Protein AF-A0A7U9RVD6-F1 (afdb_monomer)

pLDDT: mean 90.56, std 9.37, range [48.53, 98.5]

Sequence (192 aa):
MDKVLSGKALTRKERRQLSARLQDEALNGTISDKGRNVARQMGIDIERIANNSSGLRIPQGMTEEEFRDFSANIIRFVQDNNLPEGELLIHGSRAKGTASETSDIDIMLRVDQNTFDIWAEQRLSTIWEGTKLYKSIVKARKKQKLSKFDISKDFSTNLFNNFIPLSPIKDIDFSIIVKGSPFDQGPYIDIK

Foldseek 3Di:
DVCLVVVHDDDPVRLVVLLVVLLVCLLVVNQDPVSVVSCVSSVHPSVVLNVPSVWDQAFAPDDPVLLLQLLVQVVVLCVVVVHDDAFKKWFDCRRSVNDDPQDETEIEGEDALVSLVVQLVVLLVVDDPPDPLNVVSVVCNVQQKDWQVRRHPCSVVCCQPRRLVSHPGNHYIYMYGYVPGPPPDDDIHTRD

Nearest PDB structures (foldseek):
  7bxo-assembly1_A  TM=5.460E-01  e=8.136E-02  Shewanella oneidensis MR-1
  5luh-assembly1_A  TM=5.312E-01  e=9.174E-02  Salmonella enterica subsp. enterica serovar Typhimurium
  5g4a-assembly2_B  TM=5.350E-01  e=2.396E-01  Salmonella enterica
  6un8-assembly1_A  TM=5.157E-01  e=2.702E-01  Staphylococcus aureus
  5lpa-assembly1_A  TM=5.340E-01  e=3.873E-01  Salmonella enterica subsp. enterica serovar Typhimurium

Solvent-accessible surface area (backbone atoms only — not comparable to full-atom values): 10699 Å² total; per-residue (Å²): 105,67,50,59,79,68,70,45,85,69,53,75,67,57,46,52,55,52,50,54,49,49,48,50,28,23,53,70,73,65,54,46,73,70,50,52,54,46,30,56,76,70,72,44,68,46,66,62,42,36,59,40,46,62,53,35,85,56,50,56,95,55,52,71,66,57,45,53,53,39,29,54,51,51,54,50,49,42,56,79,66,68,55,80,85,56,52,45,30,32,24,59,44,20,21,48,65,70,51,59,95,86,50,58,46,40,37,35,37,38,24,52,64,66,64,48,48,53,51,51,48,57,43,46,75,77,42,65,82,85,38,73,64,40,56,47,46,56,50,24,54,77,62,40,40,35,44,42,77,56,66,39,95,56,46,49,56,48,42,56,73,71,44,35,77,73,32,96,61,69,50,72,46,45,32,44,33,26,69,83,30,94,80,59,58,78,48,55,23,79,54,117

Structure (mmCIF, N/CA/C/O backbone):
data_AF-A0A7U9RVD6-F1
#
_entry.id   AF-A0A7U9RVD6-F1
#
loop_
_atom_site.group_PDB
_atom_site.id
_atom_site.type_symbol
_atom_site.label_atom_id
_atom_site.label_alt_id
_atom_site.label_comp_id
_atom_site.label_asym_id
_atom_site.label_entity_id
_atom_site.label_seq_id
_atom_site.pdbx_PDB_ins_code
_atom_site.Cartn_x
_atom_site.Cartn_y
_atom_site.Cartn_z
_atom_site.occupancy
_atom_site.B_iso_or_equiv
_atom_site.auth_seq_id
_atom_site.auth_comp_id
_atom_site.auth_asym_id
_atom_site.auth_atom_id
_atom_site.pdbx_PDB_model_num
ATOM 1 N N . MET A 1 1 ? -9.051 7.938 -32.241 1.00 80.75 1 MET A N 1
ATOM 2 C CA . MET A 1 1 ? -8.471 6.928 -33.152 1.00 80.75 1 MET A CA 1
ATOM 3 C C . MET A 1 1 ? -8.692 7.311 -34.609 1.00 80.75 1 MET A C 1
ATOM 5 O O . MET A 1 1 ? -7.707 7.442 -35.316 1.00 80.75 1 MET A O 1
ATOM 9 N N . ASP A 1 2 ? -9.926 7.598 -35.039 1.00 81.38 2 ASP A N 1
ATOM 10 C CA . ASP A 1 2 ? -10.228 7.881 -36.460 1.00 81.38 2 ASP A CA 1
ATOM 11 C C . ASP A 1 2 ? -9.476 9.079 -37.040 1.00 81.38 2 ASP A C 1
ATOM 13 O O . ASP A 1 2 ? -8.982 8.993 -38.155 1.00 81.38 2 ASP A O 1
ATOM 17 N N . LYS A 1 3 ? -9.292 10.155 -36.260 1.00 78.94 3 LYS A N 1
ATOM 18 C CA . LYS A 1 3 ? -8.462 11.298 -36.677 1.00 78.94 3 LYS A CA 1
ATOM 19 C C . LYS A 1 3 ? -7.025 10.889 -37.029 1.00 78.94 3 LYS A C 1
ATOM 21 O O . LYS A 1 3 ? -6.485 11.395 -38.000 1.00 78.94 3 LYS A O 1
ATOM 26 N N . VAL A 1 4 ? -6.425 9.981 -36.256 1.00 77.69 4 VAL A N 1
ATOM 27 C CA . VAL A 1 4 ? -5.043 9.525 -36.488 1.00 77.69 4 VAL A CA 1
ATOM 28 C C . VAL A 1 4 ? -4.982 8.671 -37.750 1.00 77.69 4 VAL A C 1
ATOM 30 O O . VAL A 1 4 ? -4.162 8.932 -38.622 1.00 77.69 4 VAL A O 1
ATOM 33 N N . LEU A 1 5 ? -5.923 7.732 -37.894 1.00 75.88 5 LEU A N 1
ATOM 34 C CA . LEU A 1 5 ? -6.023 6.862 -39.070 1.00 75.88 5 LEU A CA 1
ATOM 35 C C . LEU A 1 5 ? -6.320 7.643 -40.356 1.00 75.88 5 LEU A C 1
ATOM 37 O O . LEU A 1 5 ? -5.874 7.248 -41.426 1.00 75.88 5 LEU A O 1
ATOM 41 N N . SER A 1 6 ? -7.036 8.765 -40.253 1.00 80.44 6 SER A N 1
ATOM 42 C CA . SER A 1 6 ? -7.315 9.670 -41.370 1.00 80.44 6 SER A CA 1
ATOM 43 C C . SER A 1 6 ? -6.230 10.738 -41.584 1.00 80.44 6 SER A C 1
ATOM 45 O O . SER A 1 6 ? -6.488 11.709 -42.291 1.00 80.44 6 SER A O 1
ATOM 47 N N . GLY A 1 7 ? -5.078 10.654 -40.905 1.00 77.94 7 GLY A N 1
ATOM 48 C CA . GLY A 1 7 ? -3.967 11.608 -41.038 1.00 77.94 7 GLY A CA 1
ATOM 49 C C . GLY A 1 7 ? -4.233 13.022 -40.501 1.00 77.94 7 GLY A C 1
ATOM 50 O O . GLY A 1 7 ? -3.453 13.937 -40.757 1.00 77.94 7 GLY A O 1
ATOM 51 N N . LYS A 1 8 ? -5.321 13.241 -39.752 1.00 85.50 8 LYS A N 1
ATOM 52 C CA . LYS A 1 8 ? -5.628 14.544 -39.148 1.00 85.50 8 LYS A CA 1
ATOM 53 C C . LYS A 1 8 ? -4.745 14.779 -37.927 1.00 85.50 8 LYS A C 1
ATOM 55 O O . LYS A 1 8 ? -4.661 13.935 -37.033 1.00 85.50 8 LYS A O 1
ATOM 60 N N . ALA A 1 9 ? -4.154 15.970 -37.853 1.00 83.50 9 ALA A N 1
ATOM 61 C CA . ALA A 1 9 ? -3.371 16.386 -36.699 1.00 83.50 9 ALA A CA 1
ATOM 62 C C . ALA A 1 9 ? -4.229 16.381 -35.422 1.00 83.50 9 ALA A C 1
ATOM 64 O O . ALA A 1 9 ? -5.335 16.926 -35.386 1.00 83.50 9 ALA A O 1
ATOM 65 N N . LEU A 1 10 ? -3.704 15.758 -34.369 1.00 87.31 10 LEU A N 1
ATOM 66 C CA . LEU A 1 10 ? -4.272 15.845 -33.029 1.00 87.31 10 LEU A CA 1
ATOM 67 C C . LEU A 1 10 ? -3.728 17.079 -32.318 1.00 87.31 10 LEU A C 1
ATOM 69 O O . LEU A 1 10 ? -2.539 17.389 -32.409 1.00 87.31 10 LEU A O 1
ATOM 73 N N . THR A 1 11 ? -4.570 17.724 -31.517 1.00 90.88 11 THR A N 1
ATOM 74 C CA . THR A 1 11 ? -4.078 18.680 -30.524 1.00 90.88 11 THR A CA 1
ATOM 75 C C . THR A 1 11 ? -3.220 17.963 -29.476 1.00 90.88 11 THR A C 1
ATOM 77 O O . THR A 1 11 ? -3.350 16.757 -29.242 1.00 90.88 11 THR A O 1
ATOM 80 N N . ARG A 1 12 ? -2.367 18.710 -28.765 1.00 84.62 12 ARG A N 1
ATOM 81 C CA . ARG A 1 12 ? -1.525 18.160 -27.686 1.00 84.62 12 ARG A CA 1
ATOM 82 C C . ARG A 1 12 ? -2.347 17.437 -26.608 1.00 84.62 12 ARG A C 1
ATOM 84 O O . ARG A 1 12 ? -1.936 16.381 -26.130 1.00 84.62 12 ARG A O 1
ATOM 91 N N . LYS A 1 13 ? -3.518 17.982 -26.249 1.00 86.75 13 LYS A N 1
ATOM 92 C CA . LYS A 1 13 ? -4.424 17.397 -25.246 1.00 86.75 13 LYS A CA 1
ATOM 93 C C . LYS A 1 13 ? -5.030 16.079 -25.731 1.00 86.75 13 LYS A C 1
ATOM 95 O O . LYS A 1 13 ? -4.972 15.092 -25.001 1.00 86.75 13 LYS A O 1
ATOM 100 N N . GLU A 1 14 ? -5.540 16.045 -26.962 1.00 86.12 14 GLU A N 1
ATOM 101 C CA . GLU A 1 14 ? -6.093 14.826 -27.568 1.00 86.12 14 GLU A CA 1
ATOM 102 C C . GLU A 1 14 ? -5.023 13.742 -27.721 1.00 86.12 14 GLU A C 1
ATOM 104 O O . GLU A 1 14 ? -5.280 12.580 -27.416 1.00 86.12 14 GLU A O 1
ATOM 109 N N . ARG A 1 15 ? -3.803 14.121 -28.130 1.00 88.69 15 ARG A N 1
ATOM 110 C CA . ARG A 1 15 ? -2.672 13.193 -28.241 1.00 88.69 15 ARG A CA 1
ATOM 111 C C . ARG A 1 15 ? -2.344 12.555 -26.892 1.00 88.69 15 ARG A C 1
ATOM 113 O O . ARG A 1 15 ? -2.182 11.341 -26.832 1.00 88.69 15 ARG A O 1
ATOM 120 N N . ARG A 1 16 ? -2.301 13.345 -25.810 1.00 83.44 16 ARG A N 1
ATOM 121 C CA . ARG A 1 16 ? -2.035 12.841 -24.451 1.00 83.44 16 ARG A CA 1
ATOM 122 C C . ARG A 1 16 ? -3.123 11.881 -23.971 1.00 83.44 16 ARG A C 1
ATOM 124 O O . ARG A 1 16 ? -2.804 10.808 -23.475 1.00 83.44 16 ARG A O 1
ATOM 131 N N . GLN A 1 17 ? -4.393 12.253 -24.1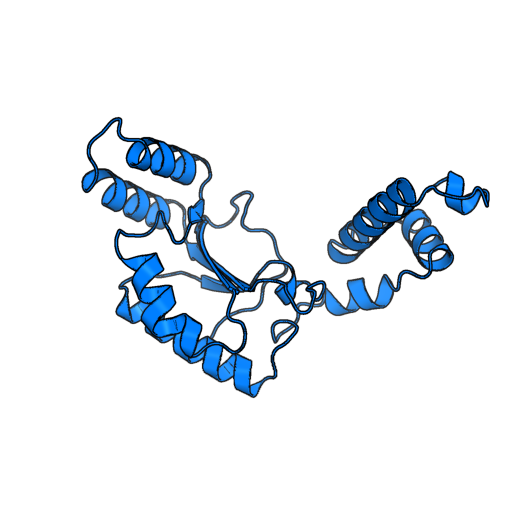35 1.00 87.62 17 GLN A N 1
ATOM 132 C CA . GLN A 1 17 ? -5.527 11.419 -23.719 1.00 87.62 17 GLN A CA 1
ATOM 133 C C . GLN A 1 17 ? -5.584 10.102 -24.497 1.00 87.62 17 GLN A C 1
ATOM 135 O O . GLN A 1 17 ? -5.778 9.044 -23.905 1.00 87.62 17 GLN A O 1
ATOM 140 N N . LEU A 1 18 ? -5.379 10.160 -25.815 1.00 90.12 18 LEU A N 1
ATOM 141 C CA . LEU A 1 18 ? -5.385 8.973 -26.661 1.00 90.12 18 LEU A CA 1
ATOM 142 C C . LEU A 1 18 ? -4.192 8.057 -26.365 1.00 90.12 18 LEU A C 1
ATOM 144 O O . LEU A 1 18 ? -4.372 6.847 -26.312 1.00 90.12 18 LEU A O 1
ATOM 148 N N . SER A 1 19 ? -3.007 8.624 -26.123 1.00 86.88 19 SER A N 1
ATOM 149 C CA . SER A 1 19 ? -1.822 7.858 -25.724 1.00 86.88 19 SER A CA 1
ATOM 150 C C . SER A 1 19 ? -2.046 7.121 -24.406 1.00 86.88 19 SER A C 1
ATOM 152 O O . SER A 1 19 ? -1.811 5.921 -24.349 1.00 86.88 19 SER A O 1
ATOM 154 N N . ALA A 1 20 ? -2.549 7.809 -23.375 1.00 84.38 20 ALA A N 1
ATOM 155 C CA . ALA A 1 20 ? -2.823 7.196 -22.074 1.00 84.38 20 ALA A CA 1
ATOM 156 C C . ALA A 1 20 ? -3.828 6.042 -22.191 1.00 84.38 20 ALA A C 1
ATOM 158 O O . ALA A 1 20 ? -3.606 4.967 -21.646 1.00 84.38 20 ALA A O 1
ATOM 159 N N . ARG A 1 21 ? -4.897 6.240 -22.972 1.00 89.38 21 ARG A N 1
ATOM 160 C CA . ARG A 1 21 ? -5.894 5.199 -23.230 1.00 89.38 21 ARG A CA 1
ATOM 161 C C . ARG A 1 21 ? -5.303 3.982 -23.948 1.00 89.38 21 ARG A C 1
ATOM 163 O O . ARG A 1 21 ? -5.595 2.864 -23.558 1.00 89.38 21 ARG A O 1
ATOM 170 N N . LEU A 1 22 ? -4.491 4.186 -24.987 1.00 89.50 22 LEU A N 1
ATOM 171 C CA . LEU A 1 22 ? -3.870 3.085 -25.736 1.00 89.50 22 LEU A CA 1
ATOM 172 C C . LEU A 1 22 ? -2.873 2.295 -24.884 1.00 89.50 22 LEU A C 1
ATOM 174 O O . LEU A 1 22 ? -2.784 1.081 -25.020 1.00 89.50 22 LEU A O 1
ATOM 178 N N . GLN A 1 23 ? -2.135 2.976 -24.008 1.00 83.44 23 GLN A N 1
ATOM 179 C CA . GLN A 1 23 ? -1.236 2.323 -23.058 1.00 83.44 23 GLN A CA 1
ATOM 180 C C . GLN A 1 23 ? -2.016 1.497 -22.031 1.00 83.44 23 GLN A C 1
ATOM 182 O O . GLN A 1 23 ? -1.638 0.362 -21.776 1.00 83.44 23 GLN A O 1
ATOM 187 N N . ASP A 1 24 ? -3.122 2.021 -21.499 1.00 79.25 24 ASP A N 1
ATOM 188 C CA . ASP A 1 24 ? -3.985 1.298 -20.557 1.00 79.25 24 ASP A CA 1
ATOM 189 C C . ASP A 1 24 ? -4.665 0.080 -21.209 1.00 79.25 24 ASP A C 1
ATOM 191 O O . ASP A 1 24 ? -4.623 -1.023 -20.670 1.00 79.25 24 ASP A O 1
ATOM 195 N N . GLU A 1 25 ? -5.201 0.233 -22.425 1.00 83.19 25 GLU A N 1
ATOM 196 C CA . GLU A 1 25 ? -5.750 -0.885 -23.205 1.00 83.19 25 GLU A CA 1
ATOM 197 C C . GLU A 1 25 ? -4.682 -1.970 -23.461 1.00 83.19 25 GLU A C 1
ATOM 199 O O . GLU A 1 25 ? -4.983 -3.162 -23.372 1.00 83.19 25 GLU A O 1
ATOM 204 N N . ALA A 1 26 ? -3.434 -1.577 -23.754 1.00 81.12 26 ALA A N 1
ATOM 205 C CA . ALA A 1 26 ? -2.325 -2.510 -23.967 1.00 81.12 26 ALA A CA 1
ATOM 206 C C . ALA A 1 26 ? -1.897 -3.221 -22.673 1.00 81.12 26 ALA A C 1
ATOM 208 O O . ALA A 1 26 ? -1.724 -4.436 -22.688 1.00 81.12 26 ALA A O 1
ATOM 209 N N . LEU A 1 27 ? -1.787 -2.488 -21.560 1.00 69.56 27 LEU A N 1
ATOM 210 C CA . LEU A 1 27 ? -1.485 -3.036 -20.231 1.00 69.56 27 LEU A CA 1
ATOM 211 C C . LEU A 1 27 ? -2.520 -4.065 -19.778 1.00 69.56 27 LEU A C 1
ATOM 213 O O . LEU A 1 27 ? -2.170 -5.088 -19.202 1.00 69.56 27 LEU A O 1
ATOM 217 N N . ASN A 1 28 ? -3.795 -3.788 -20.042 1.00 69.94 28 ASN A N 1
ATOM 218 C CA . ASN A 1 28 ? -4.900 -4.645 -19.629 1.00 69.94 28 ASN A CA 1
ATOM 219 C C . ASN A 1 28 ? -5.153 -5.797 -20.621 1.00 69.94 28 ASN A C 1
ATOM 221 O O . ASN A 1 28 ? -6.112 -6.544 -20.452 1.00 69.94 28 ASN A O 1
ATOM 225 N N . GLY A 1 29 ? -4.356 -5.918 -21.692 1.00 75.06 29 GLY A N 1
ATOM 226 C CA . GLY A 1 29 ? -4.542 -6.935 -22.733 1.00 75.06 29 GLY A CA 1
ATOM 227 C C . GLY A 1 29 ? -5.837 -6.780 -23.544 1.00 75.06 29 GLY A C 1
ATOM 228 O O . GLY A 1 29 ? -6.259 -7.714 -24.219 1.00 75.06 29 GLY A O 1
ATOM 229 N N . THR A 1 30 ? -6.478 -5.609 -23.493 1.00 80.69 30 THR A N 1
ATOM 230 C CA . THR A 1 30 ? -7.774 -5.321 -24.141 1.00 80.69 30 THR A CA 1
ATOM 231 C C . THR A 1 30 ? -7.635 -4.525 -25.439 1.00 80.69 30 THR A C 1
ATOM 233 O O . THR A 1 30 ? -8.632 -4.214 -26.095 1.00 80.69 30 THR A O 1
ATOM 236 N N . ILE A 1 31 ? -6.405 -4.182 -25.835 1.00 86.06 31 ILE A N 1
ATOM 237 C CA . ILE A 1 31 ? -6.149 -3.375 -27.027 1.00 86.06 31 ILE A CA 1
ATOM 238 C C . ILE A 1 31 ? -6.580 -4.088 -28.314 1.00 86.06 31 ILE A C 1
ATOM 240 O O . ILE A 1 31 ? -6.092 -5.160 -28.672 1.00 86.06 31 ILE A O 1
ATOM 244 N N . SER A 1 32 ? -7.481 -3.435 -29.048 1.00 87.00 32 SER A N 1
ATOM 245 C CA . SER A 1 32 ? -7.935 -3.877 -30.372 1.00 87.00 32 SER A CA 1
ATOM 246 C C . SER A 1 32 ? -6.864 -3.679 -31.451 1.00 87.00 32 SER A C 1
ATOM 248 O O . SER A 1 32 ? -6.023 -2.786 -31.336 1.00 87.00 32 SER A O 1
ATOM 250 N N . ASP A 1 33 ? -6.951 -4.405 -32.570 1.00 87.25 33 ASP A N 1
ATOM 251 C CA . ASP A 1 33 ? -6.051 -4.230 -33.728 1.00 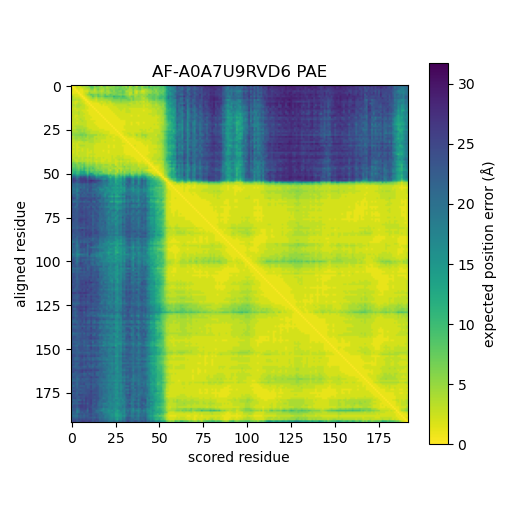87.25 33 ASP A CA 1
ATOM 252 C C . ASP A 1 33 ? -6.040 -2.791 -34.258 1.00 87.25 33 ASP A C 1
ATOM 254 O O . ASP A 1 33 ? -4.999 -2.240 -34.631 1.00 87.25 33 ASP A O 1
ATOM 258 N N . LYS A 1 34 ? -7.207 -2.137 -34.223 1.00 89.56 34 LYS A N 1
ATOM 259 C CA . LYS A 1 34 ? -7.346 -0.715 -34.549 1.00 89.56 34 LYS A CA 1
ATOM 260 C C . LYS A 1 34 ? -6.528 0.152 -33.591 1.00 89.56 34 LYS A C 1
ATOM 262 O O . LYS A 1 34 ? -5.813 1.046 -34.042 1.00 89.56 34 LYS A O 1
ATOM 267 N N . GLY A 1 35 ? -6.605 -0.123 -32.290 1.00 87.81 35 GLY A N 1
ATOM 268 C CA . GLY A 1 35 ? -5.781 0.525 -31.271 1.00 87.81 35 GLY A CA 1
ATOM 269 C C . GLY A 1 35 ? -4.288 0.301 -31.514 1.00 87.81 35 GLY A C 1
ATOM 270 O O . GLY A 1 35 ? -3.517 1.261 -31.477 1.00 87.81 35 GLY A O 1
ATOM 271 N N . ARG A 1 36 ? -3.888 -0.925 -31.880 1.00 87.88 36 ARG A N 1
ATOM 272 C CA . ARG A 1 36 ? -2.488 -1.255 -32.188 1.00 87.88 36 ARG A CA 1
ATOM 273 C C . ARG A 1 36 ? -1.933 -0.450 -33.358 1.00 87.88 36 ARG A C 1
ATOM 275 O O . ARG A 1 36 ? -0.839 0.107 -33.271 1.00 87.88 36 ARG A O 1
ATOM 282 N N . ASN A 1 37 ? -2.705 -0.325 -34.434 1.00 89.38 37 ASN A N 1
ATOM 283 C CA . ASN A 1 37 ? -2.309 0.470 -35.598 1.00 89.38 37 ASN A CA 1
ATOM 284 C C . ASN A 1 37 ? -2.171 1.961 -35.269 1.00 89.38 37 ASN A C 1
ATOM 286 O O . ASN A 1 37 ? -1.213 2.603 -35.701 1.00 89.38 37 ASN A O 1
ATOM 290 N N . VAL A 1 38 ? -3.081 2.504 -34.456 1.00 90.00 38 VAL A N 1
ATOM 291 C CA . VAL A 1 38 ? -2.993 3.897 -33.994 1.00 90.00 38 VAL A CA 1
ATOM 292 C C . VAL A 1 38 ? -1.763 4.106 -33.109 1.00 90.00 38 VAL A C 1
ATOM 294 O O . VAL A 1 38 ? -1.054 5.092 -33.290 1.00 90.00 38 VAL A O 1
ATOM 297 N N . ALA A 1 39 ? -1.472 3.183 -32.189 1.00 88.88 39 ALA A N 1
ATOM 298 C CA . ALA A 1 39 ? -0.290 3.254 -31.335 1.00 88.88 39 ALA A CA 1
ATOM 299 C C . ALA A 1 39 ? 1.010 3.300 -32.153 1.00 88.88 39 ALA A C 1
ATOM 301 O O . ALA A 1 39 ? 1.837 4.182 -31.918 1.00 88.88 39 ALA A O 1
ATOM 302 N N . ARG A 1 40 ? 1.143 2.447 -33.182 1.00 87.69 40 ARG A N 1
ATOM 303 C CA . ARG A 1 40 ? 2.290 2.472 -34.110 1.00 87.69 40 ARG A CA 1
ATOM 304 C C . ARG A 1 40 ? 2.428 3.814 -34.828 1.00 87.69 40 ARG A C 1
ATOM 306 O O . ARG A 1 40 ? 3.511 4.387 -34.828 1.00 87.69 40 ARG A O 1
ATOM 313 N N . GLN A 1 41 ? 1.336 4.356 -35.375 1.00 87.81 41 GLN A N 1
ATOM 314 C CA . GLN A 1 41 ? 1.347 5.675 -36.031 1.00 87.81 41 GLN A CA 1
ATOM 315 C C . GLN A 1 41 ? 1.714 6.816 -35.071 1.00 87.81 41 GLN A C 1
ATOM 317 O O . GLN A 1 41 ? 2.262 7.834 -35.486 1.00 87.81 41 GLN A O 1
ATOM 322 N N . MET A 1 42 ? 1.418 6.656 -33.780 1.00 86.69 42 MET A N 1
ATOM 323 C CA . MET A 1 42 ? 1.756 7.629 -32.743 1.00 86.69 42 MET A CA 1
ATOM 324 C C . MET A 1 42 ? 3.166 7.454 -32.160 1.00 86.69 42 MET A C 1
ATOM 326 O O . MET A 1 42 ? 3.581 8.321 -31.384 1.00 86.69 42 MET A O 1
ATOM 330 N N . GLY A 1 43 ? 3.886 6.386 -32.531 1.00 86.06 43 GLY A N 1
ATOM 331 C CA . GLY A 1 43 ? 5.199 6.032 -31.984 1.00 86.06 43 GLY A CA 1
ATOM 332 C C . GLY A 1 43 ? 5.144 5.461 -30.563 1.00 86.06 43 GLY A C 1
ATOM 333 O O . GLY A 1 43 ? 6.086 5.641 -29.799 1.00 86.06 43 GLY A O 1
ATOM 334 N N . ILE A 1 44 ? 4.029 4.836 -30.177 1.00 83.44 44 ILE A N 1
ATOM 335 C CA . ILE A 1 44 ? 3.846 4.220 -28.858 1.00 83.44 44 ILE A CA 1
ATOM 336 C C . ILE A 1 44 ? 4.205 2.738 -28.963 1.00 83.44 44 ILE A C 1
ATOM 338 O O . ILE A 1 44 ? 3.545 1.986 -29.683 1.00 83.44 44 ILE A O 1
ATOM 342 N N . ASP A 1 45 ? 5.218 2.314 -28.211 1.00 82.75 45 ASP A N 1
ATOM 343 C CA . ASP A 1 45 ? 5.654 0.918 -28.141 1.00 82.75 45 ASP A CA 1
ATOM 344 C C . ASP A 1 45 ? 4.744 0.090 -27.217 1.00 82.75 45 ASP A C 1
ATOM 346 O O . ASP A 1 45 ? 5.060 -0.213 -26.068 1.00 82.75 45 ASP A O 1
ATOM 350 N N . ILE A 1 46 ? 3.553 -0.222 -27.721 1.00 78.31 46 ILE A N 1
ATOM 351 C CA . ILE A 1 46 ? 2.543 -1.018 -27.012 1.00 78.31 46 ILE A CA 1
ATOM 352 C C . ILE A 1 46 ? 2.915 -2.495 -26.866 1.00 78.31 46 ILE A C 1
ATOM 354 O O . ILE A 1 46 ? 2.435 -3.130 -25.936 1.00 78.31 46 ILE A O 1
ATOM 358 N N . GLU A 1 47 ? 3.754 -3.041 -27.750 1.00 69.31 47 GLU A N 1
ATOM 359 C CA . GLU A 1 47 ? 4.183 -4.443 -27.674 1.00 69.31 47 GLU A CA 1
ATOM 360 C C . GLU A 1 47 ? 5.172 -4.619 -26.518 1.00 69.31 47 GLU A C 1
ATOM 362 O O . GLU A 1 47 ? 5.045 -5.564 -25.751 1.00 69.31 47 GLU A O 1
ATOM 367 N N . ARG A 1 48 ? 6.086 -3.665 -26.286 1.00 67.69 48 ARG A N 1
ATOM 368 C CA . ARG A 1 48 ? 6.898 -3.636 -25.058 1.00 67.69 48 ARG A CA 1
ATOM 369 C C . ARG A 1 48 ? 6.049 -3.469 -23.797 1.00 67.69 48 ARG A C 1
ATOM 371 O O . ARG A 1 48 ? 6.347 -4.093 -22.787 1.00 67.69 48 ARG A O 1
ATOM 378 N N . ILE A 1 49 ? 5.003 -2.643 -23.838 1.00 65.81 49 ILE A N 1
ATOM 379 C CA . ILE A 1 49 ? 4.092 -2.435 -22.698 1.00 65.81 49 ILE A CA 1
ATOM 380 C C . ILE A 1 49 ? 3.310 -3.717 -22.385 1.00 65.81 49 ILE A C 1
ATOM 382 O O . ILE A 1 49 ? 3.234 -4.121 -21.229 1.00 65.81 49 ILE A O 1
ATOM 386 N N . ALA A 1 50 ? 2.786 -4.386 -23.412 1.00 60.62 50 ALA A N 1
ATOM 387 C CA . ALA A 1 50 ? 2.108 -5.668 -23.275 1.00 60.62 50 ALA A CA 1
ATOM 388 C C . ALA A 1 50 ? 3.082 -6.786 -22.858 1.00 60.62 50 ALA A C 1
ATOM 390 O O . ALA A 1 50 ? 2.751 -7.596 -22.002 1.00 60.62 50 ALA A O 1
ATOM 391 N N . ASN A 1 51 ? 4.315 -6.812 -23.365 1.00 54.94 51 ASN A N 1
ATOM 392 C CA . ASN A 1 51 ? 5.313 -7.805 -22.954 1.00 54.94 51 ASN A CA 1
ATOM 393 C C . ASN A 1 51 ? 5.824 -7.568 -21.524 1.00 54.94 51 ASN A C 1
ATOM 395 O O . ASN A 1 51 ? 6.057 -8.528 -20.804 1.00 54.94 51 ASN A O 1
ATOM 399 N N . ASN A 1 52 ? 5.903 -6.322 -21.053 1.00 54.03 52 ASN A N 1
ATOM 400 C CA . ASN A 1 52 ? 6.162 -6.018 -19.639 1.00 54.03 52 ASN A CA 1
ATOM 401 C C . ASN A 1 52 ? 4.957 -6.314 -18.724 1.00 54.03 52 ASN A C 1
ATOM 403 O O . ASN A 1 52 ? 5.107 -6.318 -17.504 1.00 54.03 52 ASN A O 1
ATOM 407 N N . SER A 1 53 ? 3.772 -6.568 -19.293 1.00 48.53 53 SER A N 1
ATOM 408 C CA . SER A 1 53 ? 2.593 -7.007 -18.538 1.00 48.53 53 SER A CA 1
ATOM 409 C C . SER A 1 53 ? 2.618 -8.502 -18.190 1.00 48.53 53 SER A C 1
ATOM 411 O O . SER A 1 53 ? 1.828 -8.935 -17.350 1.00 48.53 53 SER A O 1
ATOM 413 N N . SER A 1 54 ? 3.572 -9.289 -18.725 1.00 50.09 54 SER A N 1
ATOM 414 C CA . SER A 1 54 ? 3.991 -10.519 -18.043 1.00 50.09 54 SER A CA 1
ATOM 415 C C . SER A 1 54 ? 4.685 -10.085 -16.752 1.00 50.09 54 SER A C 1
ATOM 417 O O . SER A 1 54 ? 5.848 -9.690 -16.792 1.00 50.09 54 SER A O 1
ATOM 419 N N . GLY A 1 55 ? 3.908 -10.048 -15.663 1.00 59.59 55 GLY A N 1
ATOM 420 C CA . GLY A 1 55 ? 4.191 -9.314 -14.428 1.00 59.59 55 GLY A CA 1
ATOM 421 C C . GLY A 1 55 ? 5.673 -9.212 -14.092 1.00 59.59 55 GLY A C 1
ATOM 422 O O . GLY A 1 55 ? 6.354 -10.229 -13.926 1.00 59.59 55 GLY A O 1
ATOM 423 N N . LEU A 1 56 ? 6.162 -7.973 -14.011 1.00 74.94 56 LEU A N 1
ATOM 424 C CA . LEU A 1 56 ? 7.499 -7.693 -13.512 1.00 74.94 56 LEU A CA 1
ATOM 425 C C . LEU A 1 56 ? 7.715 -8.457 -12.201 1.00 74.94 56 LEU A C 1
ATOM 427 O O . LEU A 1 56 ? 6.855 -8.470 -11.328 1.00 74.94 56 LEU A O 1
ATOM 431 N N . ARG A 1 57 ? 8.876 -9.093 -12.054 1.00 87.44 57 ARG A N 1
ATOM 432 C CA . ARG A 1 57 ? 9.262 -9.717 -10.778 1.00 87.44 57 ARG A CA 1
ATOM 433 C C . ARG A 1 57 ? 9.910 -8.728 -9.816 1.00 87.44 57 ARG A C 1
ATOM 435 O O . ARG A 1 57 ? 10.024 -9.026 -8.638 1.00 87.44 57 ARG A O 1
ATOM 442 N N . ILE A 1 58 ? 10.347 -7.582 -10.337 1.00 91.81 58 ILE A N 1
ATOM 443 C CA . ILE A 1 58 ? 11.033 -6.511 -9.617 1.00 91.81 58 ILE A CA 1
ATOM 444 C C . ILE A 1 58 ? 10.340 -5.194 -9.990 1.00 91.81 58 ILE A C 1
ATOM 446 O O . ILE A 1 58 ? 10.131 -4.953 -11.184 1.00 91.81 58 ILE A O 1
ATOM 450 N N . PRO A 1 59 ? 9.973 -4.336 -9.024 1.00 93.88 59 PRO A N 1
ATOM 451 C CA . PRO A 1 59 ? 9.368 -3.041 -9.312 1.00 93.88 59 PRO A CA 1
ATOM 452 C C . PRO A 1 59 ? 10.260 -2.194 -10.216 1.00 93.88 59 PRO A C 1
ATOM 454 O O . PRO A 1 59 ? 11.473 -2.111 -10.018 1.00 93.88 59 PRO A O 1
ATOM 457 N N . GLN A 1 60 ? 9.661 -1.512 -11.193 1.00 92.94 60 GLN A N 1
ATOM 458 C CA . GLN A 1 60 ? 10.408 -0.590 -12.042 1.00 92.94 60 GLN A CA 1
ATOM 459 C C . GLN A 1 60 ? 11.156 0.443 -11.187 1.00 92.94 60 GLN A C 1
ATOM 461 O O . GLN A 1 60 ? 10.562 1.085 -10.317 1.00 92.94 60 GLN A O 1
ATOM 466 N N . GLY A 1 61 ? 12.440 0.643 -11.489 1.00 90.12 61 GLY A N 1
ATOM 467 C CA . GLY A 1 61 ? 13.311 1.570 -10.764 1.00 90.12 61 GLY A CA 1
ATOM 468 C C . GLY A 1 61 ? 14.008 0.960 -9.546 1.00 90.12 61 GLY A C 1
ATOM 469 O O . GLY A 1 61 ? 14.545 1.720 -8.751 1.00 90.12 61 GLY A O 1
ATOM 470 N N . MET A 1 62 ? 13.996 -0.369 -9.410 1.00 93.62 62 MET A N 1
ATOM 471 C CA . MET A 1 62 ? 14.832 -1.111 -8.468 1.00 93.62 62 MET A CA 1
ATOM 472 C C . MET A 1 62 ? 15.676 -2.159 -9.197 1.00 93.62 62 MET A C 1
ATOM 474 O O . MET A 1 62 ? 15.268 -2.716 -10.221 1.00 93.62 62 MET A O 1
ATOM 478 N N . THR A 1 63 ? 16.841 -2.450 -8.636 1.00 92.94 63 THR A N 1
ATOM 479 C CA . THR A 1 63 ? 17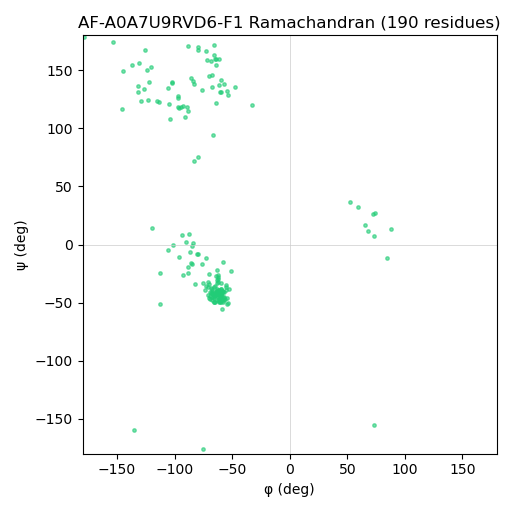.619 -3.661 -8.903 1.00 92.94 63 THR A CA 1
ATOM 480 C C . THR A 1 63 ? 17.062 -4.851 -8.113 1.00 92.94 63 THR A C 1
ATOM 482 O O . THR A 1 63 ? 16.248 -4.696 -7.203 1.00 92.94 63 THR A O 1
ATOM 485 N N . GLU A 1 64 ? 17.502 -6.064 -8.449 1.00 90.81 64 GLU A N 1
ATOM 486 C CA . GLU A 1 64 ? 17.105 -7.281 -7.726 1.00 90.81 64 GLU A CA 1
ATOM 487 C C . GLU A 1 64 ? 17.568 -7.269 -6.262 1.00 90.81 64 GLU A C 1
ATOM 489 O O . GLU A 1 64 ? 16.824 -7.671 -5.372 1.00 90.81 64 GLU A O 1
ATOM 494 N N . GLU A 1 65 ? 18.774 -6.757 -6.006 1.00 93.19 65 GLU A N 1
ATOM 495 C CA . GLU A 1 65 ? 19.323 -6.598 -4.658 1.00 93.19 65 GLU A CA 1
ATOM 496 C C . GLU A 1 65 ? 18.528 -5.583 -3.835 1.00 93.19 65 GLU A C 1
ATOM 498 O O . GLU A 1 65 ? 18.077 -5.907 -2.738 1.00 93.19 65 GLU A O 1
ATOM 503 N N . GLU A 1 66 ? 18.263 -4.400 -4.394 1.00 96.12 66 GLU A N 1
ATOM 504 C CA . GLU A 1 66 ? 17.428 -3.396 -3.732 1.00 96.12 66 GLU A CA 1
ATOM 505 C C . GLU A 1 66 ? 16.023 -3.927 -3.439 1.00 96.12 66 GLU A C 1
ATOM 507 O O . GLU A 1 66 ? 15.478 -3.658 -2.371 1.00 96.12 66 GLU A O 1
ATOM 512 N N . PHE A 1 67 ? 15.431 -4.692 -4.361 1.00 96.25 67 PHE A N 1
ATOM 513 C CA . PHE A 1 67 ? 14.102 -5.254 -4.155 1.00 96.25 67 PHE A CA 1
ATOM 514 C C . PHE A 1 67 ? 14.085 -6.367 -3.103 1.00 96.25 67 PHE A C 1
ATOM 516 O O . PHE A 1 67 ? 13.141 -6.445 -2.314 1.00 96.25 67 PHE A O 1
ATOM 523 N N . ARG A 1 68 ? 15.129 -7.198 -3.038 1.00 95.88 68 ARG A N 1
ATOM 524 C CA . ARG A 1 68 ? 15.295 -8.212 -1.989 1.00 95.88 68 ARG A CA 1
ATOM 525 C C . ARG A 1 68 ? 15.383 -7.562 -0.607 1.00 95.88 68 ARG A C 1
ATOM 527 O O . ARG A 1 68 ? 14.662 -7.964 0.304 1.00 95.88 68 ARG A O 1
ATOM 534 N N . ASP A 1 69 ? 16.204 -6.526 -0.467 1.00 97.12 69 ASP A N 1
ATOM 535 C CA . ASP A 1 69 ? 16.377 -5.820 0.805 1.00 97.12 69 ASP A CA 1
ATOM 536 C C . ASP A 1 69 ? 15.113 -5.029 1.179 1.00 97.12 69 ASP A C 1
ATOM 538 O O . ASP A 1 69 ? 14.662 -5.066 2.325 1.00 97.12 69 ASP A O 1
ATOM 542 N N . PHE A 1 70 ? 14.477 -4.370 0.204 1.00 97.50 70 PHE A N 1
ATOM 543 C CA . PHE A 1 70 ? 13.179 -3.715 0.375 1.00 97.50 70 PHE A CA 1
ATOM 544 C C . PHE A 1 70 ? 12.114 -4.695 0.878 1.00 97.50 70 PHE A C 1
ATOM 546 O O . PHE A 1 70 ? 11.406 -4.381 1.836 1.00 97.50 70 PHE A O 1
ATOM 553 N N . SER A 1 71 ? 12.033 -5.883 0.270 1.00 97.38 71 SER A N 1
ATOM 554 C CA . SER A 1 71 ? 11.082 -6.943 0.623 1.00 97.38 71 SER A CA 1
ATOM 555 C C . SER A 1 71 ? 11.280 -7.421 2.060 1.00 97.38 71 SER A C 1
ATOM 557 O O . SER A 1 71 ? 10.335 -7.412 2.849 1.00 97.38 71 SER A O 1
ATOM 559 N N . ALA A 1 72 ? 12.520 -7.729 2.447 1.00 97.69 72 ALA A N 1
ATOM 560 C CA . ALA A 1 72 ? 12.842 -8.122 3.817 1.00 97.69 72 ALA A CA 1
ATOM 561 C C . ALA A 1 72 ? 12.474 -7.025 4.835 1.00 97.69 72 ALA A C 1
ATOM 563 O O . ALA A 1 72 ? 11.886 -7.305 5.884 1.00 97.69 72 ALA A O 1
ATOM 564 N N . ASN A 1 73 ? 12.766 -5.762 4.510 1.00 98.00 73 ASN A N 1
ATOM 565 C CA . ASN A 1 73 ? 12.484 -4.628 5.386 1.00 98.00 73 ASN A CA 1
ATOM 566 C C . ASN A 1 73 ? 10.983 -4.375 5.563 1.00 98.00 73 ASN A C 1
ATOM 568 O O . ASN A 1 73 ? 10.550 -4.107 6.685 1.00 98.00 73 ASN A O 1
ATOM 572 N N . ILE A 1 74 ? 10.172 -4.470 4.502 1.00 97.75 74 ILE A N 1
ATOM 573 C CA . ILE A 1 74 ? 8.725 -4.252 4.632 1.00 97.75 74 ILE A CA 1
ATOM 574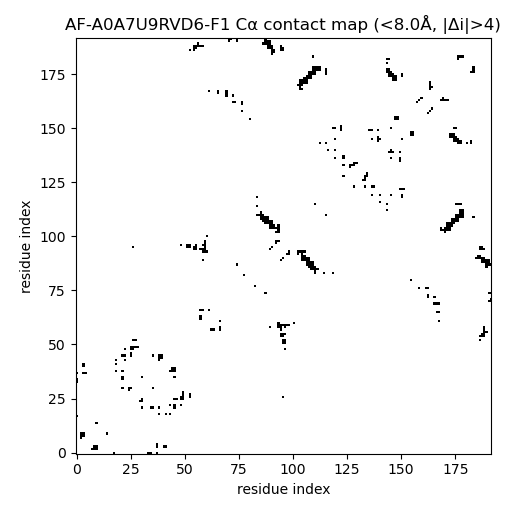 C C . ILE A 1 74 ? 8.045 -5.424 5.345 1.00 97.75 74 ILE A C 1
ATOM 576 O O . ILE A 1 74 ? 7.153 -5.184 6.153 1.00 97.75 74 ILE A O 1
ATOM 580 N N . ILE A 1 75 ? 8.491 -6.668 5.133 1.00 97.69 75 ILE A N 1
ATOM 581 C CA . ILE A 1 75 ? 7.986 -7.833 5.878 1.00 97.69 75 ILE A CA 1
ATOM 582 C C . ILE A 1 75 ? 8.210 -7.626 7.376 1.00 97.69 75 ILE A C 1
ATOM 584 O O . ILE A 1 75 ? 7.267 -7.723 8.165 1.00 97.69 75 ILE A O 1
ATOM 588 N N . ARG A 1 76 ? 9.435 -7.255 7.764 1.00 97.38 76 ARG A N 1
ATOM 589 C CA . ARG A 1 76 ? 9.757 -6.943 9.157 1.00 97.38 76 ARG A CA 1
ATOM 590 C C . ARG A 1 76 ? 8.934 -5.767 9.683 1.00 97.38 76 ARG A C 1
ATOM 592 O O . ARG A 1 76 ? 8.400 -5.842 10.780 1.00 97.38 76 ARG A O 1
ATOM 599 N N . PHE A 1 77 ? 8.773 -4.706 8.896 1.00 97.38 77 PHE A N 1
ATOM 600 C CA . PHE A 1 77 ? 7.965 -3.549 9.283 1.00 97.38 77 PHE A CA 1
ATOM 601 C C . PHE A 1 77 ? 6.495 -3.915 9.549 1.00 97.38 77 PHE A C 1
ATOM 603 O O . PHE A 1 77 ? 5.914 -3.454 10.532 1.00 97.38 77 PHE A O 1
ATOM 610 N N . VAL A 1 78 ? 5.889 -4.746 8.696 1.00 97.00 78 VAL A N 1
ATOM 611 C CA . VAL A 1 78 ? 4.513 -5.248 8.852 1.00 97.00 78 VAL A CA 1
ATOM 612 C C . VAL A 1 78 ? 4.384 -6.057 10.149 1.00 97.00 78 VAL A C 1
ATOM 614 O O . VAL A 1 78 ? 3.427 -5.847 10.897 1.00 97.00 78 VAL A O 1
ATOM 617 N N . GLN A 1 79 ? 5.374 -6.903 10.456 1.00 95.94 79 GLN A N 1
ATOM 618 C CA . GLN A 1 79 ? 5.443 -7.679 11.701 1.00 95.94 79 GLN A CA 1
ATOM 619 C C . GLN A 1 79 ? 5.606 -6.782 12.939 1.00 95.94 79 GLN A C 1
ATOM 621 O O . GLN A 1 79 ? 4.816 -6.886 13.874 1.00 95.94 79 GLN A O 1
ATOM 626 N N . ASP A 1 80 ? 6.559 -5.847 12.923 1.00 96.19 80 ASP A N 1
ATOM 627 C CA . ASP A 1 80 ? 6.841 -4.931 14.039 1.00 96.19 80 ASP A CA 1
ATOM 628 C C . ASP A 1 80 ? 5.642 -4.011 14.357 1.00 96.19 80 ASP A C 1
ATOM 630 O O . ASP A 1 80 ? 5.462 -3.575 15.495 1.00 96.19 80 ASP A O 1
ATOM 634 N N . ASN A 1 81 ? 4.785 -3.731 13.365 1.00 95.56 81 ASN A N 1
ATOM 635 C CA . ASN A 1 81 ? 3.548 -2.959 13.534 1.00 95.56 81 ASN A CA 1
ATOM 636 C C . ASN A 1 81 ? 2.303 -3.831 13.790 1.00 95.56 81 ASN A C 1
ATOM 638 O O . ASN A 1 81 ? 1.197 -3.291 13.834 1.00 95.56 81 ASN A O 1
ATOM 642 N N . ASN A 1 82 ? 2.469 -5.144 13.992 1.00 95.12 82 ASN A N 1
ATOM 643 C CA . ASN A 1 82 ? 1.405 -6.110 14.290 1.00 95.12 82 ASN A CA 1
ATOM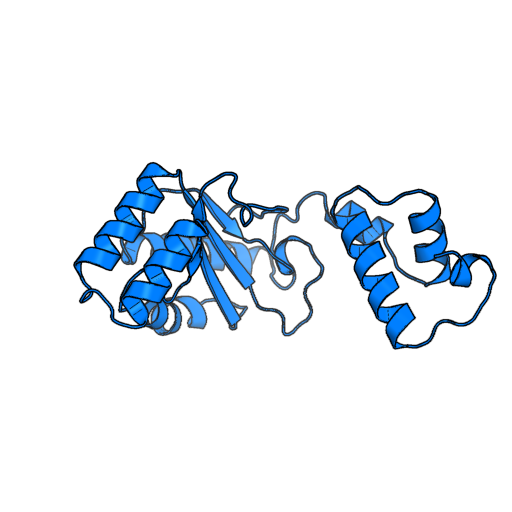 644 C C . ASN A 1 82 ? 0.232 -6.065 13.298 1.00 95.12 82 ASN A C 1
ATOM 646 O O . ASN A 1 82 ? -0.921 -6.191 13.702 1.00 95.12 82 ASN A O 1
ATOM 650 N N . LEU A 1 83 ? 0.513 -5.833 12.014 1.00 96.19 83 LEU A N 1
ATOM 651 C CA . LEU A 1 83 ? -0.503 -5.817 10.960 1.00 96.19 83 LEU A CA 1
ATOM 652 C C . LEU A 1 83 ? -1.154 -7.201 10.767 1.00 96.19 83 LEU A C 1
ATOM 654 O O . LEU A 1 83 ? -0.570 -8.208 11.173 1.00 96.19 83 LEU A O 1
ATOM 658 N N . PRO A 1 84 ? -2.355 -7.281 10.152 1.00 95.62 84 PRO A N 1
ATOM 659 C CA . PRO A 1 84 ? -3.000 -8.571 9.941 1.00 95.62 84 PRO A CA 1
ATOM 660 C C . PRO A 1 84 ? -2.182 -9.461 9.009 1.00 95.62 84 PRO A C 1
ATOM 662 O O . PRO A 1 84 ? -1.479 -8.976 8.121 1.00 95.62 84 PRO A O 1
ATOM 665 N N . GLU A 1 85 ? -2.358 -10.772 9.146 1.00 94.25 85 GLU A N 1
ATOM 666 C CA . GLU A 1 85 ? -1.893 -11.704 8.125 1.00 94.25 85 GLU A CA 1
ATOM 667 C C . GLU A 1 85 ? -2.608 -11.436 6.796 1.00 94.25 85 GLU A C 1
ATOM 669 O O . GLU A 1 85 ? -3.817 -11.198 6.739 1.00 94.25 85 GLU A O 1
ATOM 674 N N . GLY A 1 86 ? -1.843 -11.466 5.710 1.00 95.56 86 GLY A N 1
ATOM 675 C CA . GLY A 1 86 ? -2.334 -11.160 4.379 1.00 95.56 86 GLY A CA 1
ATOM 676 C C . GLY A 1 86 ? -1.249 -11.314 3.328 1.00 95.56 86 GLY A C 1
ATOM 677 O O . GLY A 1 86 ? -0.098 -11.631 3.623 1.00 95.56 86 GLY A O 1
ATOM 678 N N . GLU A 1 87 ? -1.628 -11.078 2.080 1.00 96.75 87 GLU A N 1
ATOM 679 C CA . GLU A 1 87 ? -0.697 -11.077 0.956 1.00 96.75 87 GLU A CA 1
ATOM 680 C C . GLU A 1 87 ? -0.114 -9.675 0.804 1.00 96.75 87 GLU A C 1
ATOM 682 O O . GLU A 1 87 ? -0.837 -8.721 0.511 1.00 96.75 87 GLU A O 1
ATOM 687 N N . LEU A 1 88 ? 1.190 -9.544 1.028 1.00 97.62 88 LEU A N 1
ATOM 688 C CA . LEU A 1 88 ? 1.903 -8.286 0.864 1.00 97.62 88 LEU A CA 1
ATOM 689 C C . LEU A 1 88 ? 2.400 -8.172 -0.581 1.00 97.62 88 LEU A C 1
ATOM 691 O O . LEU A 1 88 ? 3.163 -9.011 -1.055 1.00 97.62 88 LEU A O 1
ATOM 695 N N . LEU A 1 89 ? 1.933 -7.150 -1.292 1.00 97.00 89 LEU A N 1
ATOM 696 C CA . LEU A 1 89 ? 2.121 -7.002 -2.733 1.00 97.00 89 LEU A CA 1
ATOM 697 C C . LEU A 1 89 ? 2.494 -5.560 -3.081 1.00 97.00 89 LEU A C 1
ATOM 699 O O . LEU A 1 89 ? 2.098 -4.615 -2.398 1.00 97.00 89 LEU A O 1
ATOM 703 N N . ILE A 1 90 ? 3.184 -5.381 -4.201 1.00 96.69 90 ILE A N 1
ATOM 704 C CA . ILE A 1 90 ? 3.376 -4.078 -4.848 1.00 96.69 90 ILE A CA 1
ATOM 705 C C . ILE A 1 90 ? 2.438 -3.994 -6.041 1.00 96.69 90 ILE A C 1
ATOM 707 O O . ILE A 1 90 ? 2.282 -4.962 -6.787 1.00 96.69 90 ILE A O 1
ATOM 711 N N . HIS A 1 91 ? 1.831 -2.829 -6.239 1.00 94.00 91 HIS A N 1
ATOM 712 C CA . HIS A 1 91 ? 0.989 -2.562 -7.400 1.00 94.00 91 HIS A CA 1
ATOM 713 C C . HIS A 1 91 ? 1.290 -1.192 -8.014 1.00 94.00 91 HIS A C 1
ATOM 715 O O . HIS A 1 91 ? 2.384 -0.645 -7.865 1.00 94.00 91 HIS A O 1
ATOM 721 N N . GLY A 1 92 ? 0.336 -0.668 -8.779 1.00 91.62 92 GLY A N 1
ATOM 722 C CA . GLY A 1 92 ? 0.443 0.664 -9.351 1.00 91.62 92 GLY A CA 1
ATOM 723 C C . GLY A 1 92 ? 1.446 0.741 -10.499 1.00 91.62 92 GLY A C 1
ATOM 724 O O . GLY A 1 92 ? 1.704 -0.228 -11.219 1.00 91.62 92 GLY A O 1
ATOM 725 N N . SER A 1 93 ? 1.970 1.943 -10.721 1.00 92.12 93 SER A N 1
ATOM 726 C CA . SER A 1 93 ? 2.753 2.264 -11.920 1.00 92.12 93 SER A CA 1
ATOM 727 C C . SER A 1 93 ? 4.066 1.479 -12.010 1.00 92.12 93 SER A C 1
ATOM 729 O O . SER A 1 93 ? 4.455 1.060 -13.102 1.00 92.12 93 SER A O 1
ATOM 731 N N . ARG A 1 94 ? 4.721 1.217 -10.872 1.00 93.81 94 ARG A N 1
ATOM 732 C CA . ARG A 1 94 ? 5.999 0.490 -10.813 1.00 93.81 94 ARG A CA 1
ATOM 733 C C . ARG A 1 94 ? 5.844 -1.010 -11.018 1.00 93.81 94 ARG A C 1
ATOM 735 O O . ARG A 1 94 ? 6.716 -1.605 -11.644 1.00 93.81 94 ARG A O 1
ATOM 742 N N . ALA A 1 95 ? 4.730 -1.596 -10.577 1.00 92.56 95 ALA A N 1
ATOM 743 C CA . ALA A 1 95 ? 4.380 -2.978 -10.909 1.00 92.56 95 ALA A CA 1
ATOM 744 C C . ALA A 1 95 ? 3.991 -3.141 -12.389 1.00 92.56 95 ALA A C 1
ATOM 746 O O . ALA A 1 95 ? 4.296 -4.156 -13.009 1.00 92.56 95 ALA A O 1
ATOM 747 N N . LYS A 1 96 ? 3.351 -2.117 -12.973 1.00 89.44 96 LYS A N 1
ATOM 748 C CA . LYS A 1 96 ? 2.967 -2.062 -14.396 1.00 89.44 96 LYS A CA 1
ATOM 749 C C . LYS A 1 96 ? 4.129 -1.769 -15.350 1.00 89.44 96 LYS A C 1
ATOM 751 O O . LYS A 1 96 ? 3.978 -1.947 -16.555 1.00 89.44 96 LYS A O 1
ATOM 756 N N . GLY A 1 97 ? 5.259 -1.273 -14.846 1.00 86.88 97 GLY A N 1
ATOM 757 C CA . GLY A 1 97 ? 6.372 -0.824 -15.685 1.00 86.88 97 GLY A CA 1
ATOM 758 C C . GLY A 1 97 ? 6.102 0.488 -16.432 1.00 86.88 97 GLY A C 1
ATOM 759 O O . GLY A 1 97 ? 6.676 0.716 -17.498 1.00 86.88 97 GLY A O 1
ATOM 760 N N . THR A 1 98 ? 5.218 1.339 -15.899 1.00 87.00 98 THR A N 1
ATOM 761 C CA . THR A 1 98 ? 4.857 2.648 -16.477 1.00 87.00 98 THR A CA 1
ATOM 762 C C . THR A 1 98 ? 5.166 3.833 -15.561 1.00 87.00 98 THR A C 1
ATOM 764 O O . THR A 1 98 ? 4.655 4.931 -15.780 1.00 87.00 98 THR A O 1
ATOM 767 N N . ALA A 1 99 ? 5.957 3.622 -14.515 1.00 89.88 99 ALA A N 1
ATOM 768 C CA . ALA A 1 99 ? 6.399 4.654 -13.592 1.00 89.88 99 ALA A CA 1
ATOM 769 C C . ALA A 1 99 ? 7.393 5.623 -14.248 1.00 89.88 99 ALA A C 1
ATOM 771 O O . ALA A 1 99 ? 8.234 5.228 -15.064 1.00 89.88 99 ALA A O 1
ATOM 772 N N . SER A 1 100 ? 7.313 6.894 -13.856 1.00 89.31 100 SER A N 1
ATOM 773 C CA . SER A 1 100 ? 8.367 7.882 -14.083 1.00 89.31 100 SER A CA 1
ATOM 774 C C . SER A 1 100 ? 9.371 7.867 -12.929 1.00 89.31 100 SER A C 1
ATOM 776 O O . SER A 1 100 ? 9.140 7.253 -11.889 1.00 89.31 100 SER A O 1
ATOM 778 N N . GLU A 1 101 ? 10.484 8.586 -13.084 1.00 85.06 101 GLU A N 1
ATOM 779 C CA . GLU A 1 101 ? 11.518 8.701 -12.041 1.00 85.06 101 GLU A CA 1
ATOM 780 C C . GLU A 1 101 ? 10.952 9.215 -10.707 1.00 85.06 101 GLU A C 1
ATOM 782 O O . GLU A 1 101 ? 11.346 8.750 -9.643 1.00 85.06 101 GLU A O 1
ATOM 787 N N . THR A 1 102 ? 9.967 10.114 -10.774 1.00 89.62 102 THR A N 1
ATOM 788 C CA . THR A 1 102 ? 9.291 10.720 -9.617 1.00 89.62 102 THR A CA 1
ATOM 789 C C . THR A 1 102 ? 8.065 9.951 -9.123 1.00 89.62 102 THR A C 1
ATOM 791 O O . THR A 1 102 ? 7.359 10.465 -8.263 1.00 89.62 102 THR A O 1
ATOM 794 N N . SER A 1 103 ? 7.727 8.799 -9.710 1.00 91.31 103 SER A N 1
ATOM 795 C CA . SER A 1 103 ? 6.565 8.029 -9.256 1.00 91.31 103 SER A CA 1
ATOM 796 C C . SER A 1 103 ? 6.802 7.458 -7.861 1.00 91.31 103 SER A C 1
ATOM 798 O O . SER A 1 103 ? 7.911 7.042 -7.525 1.00 91.31 103 SER A O 1
ATOM 800 N N . ASP A 1 104 ? 5.742 7.379 -7.080 1.00 95.88 104 ASP A N 1
ATOM 801 C CA . ASP A 1 104 ? 5.676 6.630 -5.834 1.00 95.88 104 ASP A CA 1
ATOM 802 C C . ASP A 1 104 ? 5.796 5.116 -6.060 1.00 95.88 104 ASP A C 1
ATOM 804 O O . ASP A 1 104 ? 5.839 4.613 -7.191 1.00 95.88 104 ASP A O 1
ATOM 808 N N . ILE A 1 105 ? 5.917 4.382 -4.956 1.00 96.69 105 ILE A N 1
ATOM 809 C CA . ILE A 1 105 ? 5.696 2.941 -4.905 1.00 96.69 105 ILE A CA 1
ATOM 810 C C . ILE A 1 105 ? 4.471 2.646 -4.040 1.00 96.69 105 ILE A C 1
ATOM 812 O O . ILE A 1 105 ? 4.419 3.003 -2.863 1.00 96.69 105 ILE A O 1
ATOM 816 N N . ASP A 1 106 ? 3.493 1.971 -4.638 1.00 97.38 106 ASP A N 1
ATOM 817 C CA . ASP A 1 106 ? 2.278 1.559 -3.953 1.00 97.38 106 ASP A CA 1
ATOM 818 C C . ASP A 1 106 ? 2.429 0.138 -3.393 1.00 97.38 106 ASP A C 1
ATOM 820 O O . ASP A 1 106 ? 2.584 -0.834 -4.141 1.00 97.38 106 ASP A O 1
ATOM 824 N N . ILE A 1 107 ? 2.324 0.009 -2.074 1.00 98.06 107 ILE A N 1
ATOM 825 C CA . ILE A 1 107 ? 2.310 -1.260 -1.346 1.00 98.06 107 ILE A CA 1
ATOM 826 C C . ILE A 1 107 ? 0.878 -1.544 -0.884 1.00 98.06 107 ILE A C 1
ATOM 828 O O . ILE A 1 107 ? 0.191 -0.679 -0.328 1.00 98.06 107 ILE A O 1
ATOM 832 N N . MET A 1 108 ? 0.425 -2.780 -1.068 1.00 97.31 108 MET A N 1
ATOM 833 C CA . MET A 1 108 ? -0.837 -3.258 -0.519 1.00 97.31 108 MET A CA 1
ATOM 834 C C . MET A 1 108 ? -0.633 -4.475 0.376 1.00 97.31 108 MET A C 1
ATOM 836 O O . MET A 1 108 ? 0.121 -5.386 0.049 1.00 97.31 108 MET A O 1
ATOM 840 N N . LEU A 1 109 ? -1.370 -4.509 1.480 1.00 98.31 109 LEU A N 1
ATOM 841 C CA . LEU A 1 109 ? -1.616 -5.711 2.260 1.00 98.31 109 LEU A CA 1
ATOM 842 C C . LEU A 1 109 ? -3.037 -6.183 1.955 1.00 98.31 109 LEU A C 1
ATOM 844 O O . LEU A 1 109 ? -4.024 -5.546 2.335 1.00 98.31 109 LEU A O 1
ATOM 848 N N . ARG A 1 110 ? -3.138 -7.280 1.215 1.00 98.00 110 ARG A N 1
ATOM 849 C CA . ARG A 1 110 ? -4.395 -7.816 0.712 1.00 98.00 110 ARG A CA 1
ATOM 850 C C . ARG A 1 110 ? -4.924 -8.905 1.645 1.00 98.00 110 ARG A C 1
ATOM 852 O O . ARG A 1 110 ? -4.309 -9.959 1.805 1.00 98.00 110 ARG A O 1
ATOM 859 N N . VAL A 1 111 ? -6.094 -8.658 2.227 1.00 98.50 111 VAL A N 1
ATOM 860 C CA . VAL A 1 111 ? -6.729 -9.507 3.249 1.00 98.50 111 VAL A CA 1
ATOM 861 C C . VAL A 1 111 ? -8.150 -9.907 2.843 1.00 98.50 111 VAL A C 1
ATOM 863 O O . VAL A 1 111 ? -8.717 -9.366 1.892 1.00 98.50 111 VAL A O 1
ATOM 866 N N . ASP A 1 112 ? -8.746 -10.872 3.539 1.00 98.19 112 ASP A N 1
ATOM 867 C CA . ASP A 1 112 ? -10.174 -11.161 3.389 1.00 98.19 112 ASP A CA 1
ATOM 868 C C . ASP A 1 112 ? -11.062 -10.073 4.037 1.00 98.19 112 ASP A C 1
ATOM 870 O O . ASP A 1 112 ? -10.600 -9.222 4.801 1.00 98.19 112 ASP A O 1
ATOM 874 N N . GLN A 1 113 ? -12.359 -10.101 3.718 1.00 97.56 113 GLN A N 1
ATOM 875 C CA . GLN A 1 113 ? -13.330 -9.111 4.194 1.00 97.56 113 GLN A CA 1
ATOM 876 C C . GLN A 1 113 ? -13.469 -9.097 5.724 1.00 97.56 113 GLN A C 1
ATOM 878 O O . GLN A 1 113 ? -13.588 -8.024 6.310 1.00 97.56 113 GLN A O 1
ATOM 883 N N . ASN A 1 114 ? -13.447 -10.262 6.374 1.00 97.88 114 ASN A N 1
ATOM 884 C CA . ASN A 1 114 ? -13.644 -10.364 7.817 1.00 97.88 114 ASN A CA 1
ATOM 885 C C . ASN A 1 114 ? -12.445 -9.776 8.571 1.00 97.88 114 ASN A C 1
ATOM 887 O O . ASN A 1 114 ? -12.619 -8.944 9.461 1.00 97.88 114 ASN A O 1
ATOM 891 N N . THR A 1 115 ? -11.230 -10.139 8.160 1.00 98.06 115 THR A N 1
ATOM 892 C CA . THR A 1 115 ? -9.987 -9.570 8.694 1.00 98.06 115 THR A CA 1
ATOM 893 C C . THR A 1 115 ? -9.969 -8.050 8.530 1.00 98.06 115 THR A C 1
ATOM 895 O O . THR A 1 115 ? -9.676 -7.323 9.480 1.00 98.06 115 THR A O 1
ATOM 898 N N . PHE A 1 116 ? -10.348 -7.546 7.353 1.00 98.38 116 PHE A N 1
ATOM 899 C CA . PHE A 1 116 ? -10.434 -6.108 7.103 1.00 98.38 116 PHE A CA 1
ATOM 900 C C . PHE A 1 116 ? -11.447 -5.401 8.018 1.00 98.38 116 PHE A C 1
ATOM 902 O O . PHE A 1 116 ? -11.136 -4.353 8.588 1.00 98.38 116 PHE A O 1
ATOM 909 N N . ASP A 1 117 ? -12.651 -5.960 8.168 1.00 97.44 117 ASP A N 1
ATOM 910 C CA . ASP A 1 117 ? -13.700 -5.372 9.003 1.00 97.44 117 ASP A CA 1
ATOM 911 C C . ASP A 1 117 ? -13.300 -5.318 10.478 1.00 97.44 117 ASP A C 1
ATOM 913 O O . ASP A 1 117 ? -13.540 -4.296 11.121 1.00 97.44 117 ASP A O 1
ATOM 917 N N . ILE A 1 118 ? -12.640 -6.360 10.996 1.00 96.00 118 ILE A N 1
ATOM 918 C CA . ILE A 1 118 ? -12.105 -6.381 12.366 1.00 96.00 118 ILE A CA 1
ATOM 919 C C . ILE A 1 118 ? -11.139 -5.212 12.577 1.00 96.00 118 ILE A C 1
ATOM 921 O O . ILE A 1 118 ? -11.278 -4.469 13.547 1.00 96.00 118 ILE A O 1
ATOM 925 N N . TRP A 1 119 ? -10.201 -5.003 11.653 1.00 95.31 119 TRP A N 1
ATOM 926 C CA . TRP A 1 119 ? -9.222 -3.916 11.742 1.00 95.31 119 TRP A CA 1
ATOM 927 C C . TRP A 1 119 ? -9.858 -2.529 11.648 1.00 95.31 119 TRP A C 1
ATOM 929 O O . TRP A 1 119 ? -9.528 -1.628 12.425 1.00 95.31 119 TRP A O 1
ATOM 939 N N . ALA A 1 120 ? -10.803 -2.348 10.723 1.00 96.81 120 ALA A N 1
ATOM 940 C CA . ALA A 1 120 ? -11.529 -1.091 10.590 1.00 96.81 120 ALA A CA 1
ATOM 941 C 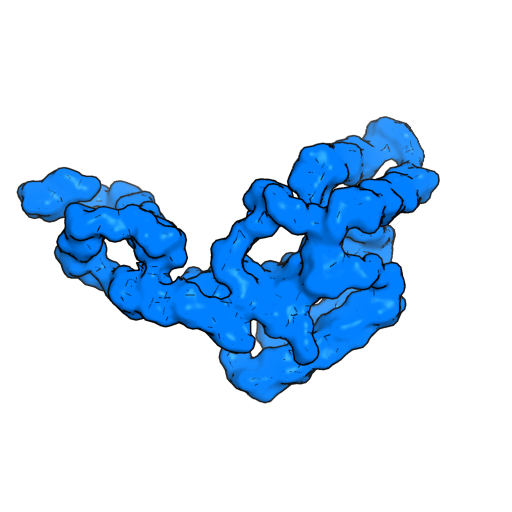C . ALA A 1 120 ? -12.352 -0.775 11.852 1.00 96.81 120 ALA A C 1
ATOM 943 O O . ALA A 1 120 ? -12.354 0.367 12.314 1.00 96.81 120 ALA A O 1
ATOM 944 N N . GLU A 1 121 ? -13.020 -1.776 12.430 1.00 96.31 121 GLU A N 1
ATOM 945 C CA . GLU A 1 121 ? -13.813 -1.640 13.656 1.00 96.31 121 GLU A CA 1
ATOM 946 C C . GLU A 1 121 ? -12.930 -1.346 14.874 1.00 96.31 121 GLU A C 1
ATOM 948 O O . GLU A 1 121 ? -13.206 -0.412 15.629 1.00 96.31 121 GLU A O 1
ATOM 953 N N . GLN A 1 122 ? -11.813 -2.065 15.026 1.00 94.56 122 GLN A N 1
ATOM 954 C CA . GLN A 1 122 ? -10.822 -1.791 16.068 1.00 94.56 122 GLN A CA 1
ATOM 955 C C . GLN A 1 122 ? -10.354 -0.341 15.995 1.00 94.56 122 GLN A C 1
ATOM 957 O O . GLN A 1 122 ? -10.365 0.363 17.007 1.00 94.56 122 GLN A O 1
ATOM 962 N N . ARG A 1 123 ? -10.036 0.160 14.796 1.00 94.62 123 ARG A N 1
ATOM 963 C CA . ARG A 1 123 ? -9.661 1.563 14.635 1.00 94.62 123 ARG A CA 1
ATOM 964 C C . ARG A 1 123 ? -10.791 2.507 15.040 1.00 94.62 123 ARG A C 1
ATOM 966 O O . ARG A 1 123 ? -10.530 3.448 15.791 1.00 94.62 123 ARG A O 1
ATOM 973 N N . LEU A 1 124 ? -12.016 2.277 14.567 1.00 96.75 124 LEU A N 1
ATOM 974 C CA . LEU A 1 124 ? -13.176 3.117 14.887 1.00 96.75 124 LEU A CA 1
ATOM 975 C C . LEU A 1 124 ? -13.457 3.167 16.391 1.00 96.75 124 LEU A C 1
ATOM 977 O O . LEU A 1 124 ? -13.737 4.249 16.899 1.00 96.75 124 LEU A O 1
ATOM 981 N N . SER A 1 125 ? -13.296 2.055 17.114 1.00 96.00 125 SER A N 1
ATOM 982 C CA . SER A 1 125 ? -13.520 2.005 18.567 1.00 96.00 125 SER A CA 1
ATOM 983 C C . SER A 1 125 ? -12.561 2.897 19.369 1.00 96.00 125 SER A C 1
ATOM 985 O O . SER A 1 125 ? -12.889 3.330 20.471 1.00 96.00 125 SER A O 1
ATOM 987 N N . THR A 1 126 ? -11.399 3.244 18.802 1.00 94.56 126 THR A N 1
ATOM 988 C CA . THR A 1 126 ? -10.428 4.169 19.420 1.00 94.56 126 THR A CA 1
ATOM 989 C C . THR A 1 126 ? -10.724 5.649 19.152 1.00 94.56 126 THR A C 1
ATOM 991 O O . THR A 1 126 ? -9.968 6.519 19.588 1.00 94.56 126 THR A O 1
ATOM 994 N N . ILE A 1 127 ? -11.781 5.964 18.396 1.00 95.00 127 ILE A N 1
ATOM 995 C CA . ILE A 1 127 ? -12.048 7.307 17.875 1.00 95.00 127 ILE A CA 1
ATOM 996 C C . ILE A 1 127 ? -13.455 7.741 18.267 1.00 95.00 127 ILE A C 1
ATOM 998 O O . ILE A 1 127 ? -14.426 7.022 18.063 1.00 95.00 127 ILE A O 1
ATOM 1002 N N . TRP A 1 128 ? -13.579 8.976 18.755 1.00 95.06 128 TRP A N 1
ATOM 1003 C CA . TRP A 1 128 ? -14.886 9.547 19.059 1.00 95.06 128 TRP A CA 1
ATOM 1004 C C . TRP A 1 128 ? -15.778 9.634 17.813 1.00 95.06 128 TRP A C 1
ATOM 1006 O O . TRP A 1 128 ? -15.371 10.158 16.761 1.00 95.06 128 TRP A O 1
ATOM 1016 N N . GLU A 1 129 ? -17.011 9.153 17.953 1.00 95.81 129 GLU A N 1
ATOM 1017 C CA . GLU A 1 129 ? -18.002 9.149 16.886 1.00 95.81 129 GLU A CA 1
ATOM 1018 C C . GLU A 1 129 ? -18.309 10.574 16.394 1.00 95.81 129 GLU A C 1
ATOM 1020 O O . GLU A 1 129 ? -18.331 11.554 17.138 1.00 95.81 129 GLU A O 1
ATOM 1025 N N . GLY A 1 130 ? -18.504 10.717 15.083 1.00 93.75 130 GLY A N 1
ATOM 1026 C CA . GLY A 1 130 ? -18.854 11.997 14.461 1.00 93.75 130 GLY A CA 1
ATOM 1027 C C . GLY A 1 130 ? -17.672 12.919 14.138 1.00 93.75 130 GLY A C 1
ATOM 1028 O O . GLY A 1 130 ? -17.848 13.866 13.356 1.00 93.75 130 GLY A O 1
ATOM 1029 N N . THR A 1 131 ? -16.464 12.623 14.632 1.00 96.38 131 THR A N 1
ATOM 1030 C CA . THR A 1 131 ? -15.235 13.328 14.229 1.00 96.38 131 THR A CA 1
ATOM 1031 C C . THR A 1 131 ? -14.952 13.170 12.728 1.00 96.38 131 THR A C 1
ATOM 1033 O O . THR A 1 131 ? -15.439 12.253 12.060 1.00 96.38 131 THR A O 1
ATOM 1036 N N . LYS A 1 132 ? -14.141 14.076 12.159 1.00 95.62 132 LYS A N 1
ATOM 1037 C CA . LYS A 1 132 ? -13.729 13.986 10.744 1.00 95.62 132 LYS A CA 1
ATOM 1038 C C . LYS A 1 132 ? -13.000 12.672 10.448 1.00 95.62 132 LYS A C 1
ATOM 1040 O O . LYS A 1 132 ? -13.259 12.070 9.410 1.00 95.62 132 LYS A O 1
ATOM 1045 N N . LEU A 1 133 ? -12.141 12.229 11.370 1.00 94.12 133 LEU A N 1
ATOM 1046 C CA . LEU A 1 133 ? -11.397 10.978 11.244 1.00 94.12 133 LEU A CA 1
ATOM 1047 C C . LEU A 1 133 ? -12.334 9.764 11.284 1.00 94.12 133 LEU A C 1
ATOM 1049 O O . LEU A 1 133 ? -12.261 8.930 10.388 1.00 94.12 133 LEU A O 1
ATOM 1053 N N . TYR A 1 134 ? -13.280 9.719 12.231 1.00 97.06 134 TYR A N 1
ATOM 1054 C CA . TYR A 1 134 ? -14.298 8.663 12.287 1.00 97.06 134 TYR A CA 1
ATOM 1055 C C . TYR A 1 134 ? -15.053 8.546 10.954 1.00 97.06 134 TYR A C 1
ATOM 1057 O O . TYR A 1 134 ? -15.113 7.483 10.340 1.00 97.06 134 TYR A O 1
ATOM 1065 N N . LYS A 1 135 ? -15.549 9.675 10.430 1.00 97.00 135 LYS A N 1
ATOM 1066 C CA . LYS A 1 135 ? -16.242 9.727 9.130 1.00 97.00 135 LYS A CA 1
ATOM 1067 C C . LYS A 1 135 ? -15.347 9.307 7.959 1.00 97.00 135 LYS A C 1
ATOM 1069 O O . LYS A 1 135 ? -15.862 8.768 6.980 1.00 97.00 135 LYS A O 1
ATOM 1074 N N . SER A 1 136 ? -14.042 9.579 8.026 1.00 95.75 136 SER A N 1
ATOM 1075 C CA . SER A 1 136 ? -13.069 9.132 7.022 1.00 95.75 136 SER A CA 1
ATOM 1076 C C . SER A 1 136 ? -12.950 7.612 7.022 1.00 95.75 136 SER A C 1
ATOM 1078 O O . SER A 1 136 ? -13.130 6.992 5.978 1.00 95.75 136 SER A O 1
ATOM 1080 N N . ILE A 1 137 ? -12.762 7.007 8.195 1.00 96.31 137 ILE A N 1
ATOM 1081 C CA . ILE A 1 137 ? -12.580 5.558 8.325 1.00 96.31 137 ILE A CA 1
ATOM 1082 C C . ILE A 1 137 ? -13.865 4.804 7.977 1.00 96.31 137 ILE A C 1
ATOM 1084 O O . ILE A 1 137 ? -13.800 3.804 7.273 1.00 96.31 137 ILE A O 1
ATOM 1088 N N . VAL A 1 138 ? -15.050 5.314 8.335 1.00 97.62 138 VAL A N 1
ATOM 1089 C CA . VAL A 1 138 ? -16.329 4.731 7.874 1.00 97.62 138 VAL A CA 1
ATOM 1090 C C . VAL A 1 138 ? -16.408 4.705 6.340 1.00 97.62 138 VAL A C 1
ATOM 1092 O O . VAL A 1 138 ? -16.840 3.714 5.746 1.00 97.62 138 VAL A O 1
ATOM 1095 N N . LYS A 1 139 ? -15.954 5.769 5.662 1.00 97.00 139 LYS A N 1
ATOM 1096 C CA . LYS A 1 139 ? -15.886 5.798 4.191 1.00 97.00 139 LYS A CA 1
ATOM 1097 C C . LYS A 1 139 ? -14.828 4.840 3.646 1.00 97.00 139 LYS A C 1
ATOM 1099 O O . LYS A 1 139 ? -15.090 4.192 2.637 1.00 97.00 139 LYS A O 1
ATOM 1104 N N . ALA A 1 140 ? -13.661 4.768 4.280 1.00 96.62 140 ALA A N 1
ATOM 1105 C CA . ALA A 1 140 ? -12.571 3.864 3.923 1.00 96.62 140 ALA A CA 1
ATOM 1106 C C . ALA A 1 140 ? -13.017 2.396 4.027 1.00 96.62 140 ALA A C 1
ATOM 1108 O O . ALA A 1 140 ? -12.839 1.623 3.085 1.00 96.62 140 ALA A O 1
ATOM 1109 N N . ARG A 1 141 ? -13.738 2.054 5.104 1.00 96.94 141 ARG A N 1
ATOM 1110 C CA . ARG A 1 141 ? -14.357 0.744 5.314 1.00 96.94 141 ARG A CA 1
ATOM 1111 C C . ARG A 1 141 ? -15.357 0.402 4.215 1.00 96.94 141 ARG A C 1
ATOM 1113 O O . ARG A 1 141 ? -15.238 -0.643 3.590 1.00 96.94 141 ARG A O 1
ATOM 1120 N N . LYS A 1 142 ? -16.283 1.316 3.897 1.00 96.50 142 LYS A N 1
ATOM 1121 C CA . LYS A 1 142 ? -17.244 1.135 2.789 1.00 96.50 142 LYS A CA 1
ATOM 1122 C C . LYS A 1 142 ? -16.555 0.953 1.431 1.00 96.50 142 LYS A C 1
ATOM 1124 O O . LYS A 1 142 ? -17.080 0.266 0.563 1.00 96.50 142 LYS A O 1
ATOM 1129 N N . LYS A 1 143 ? -15.404 1.597 1.237 1.00 96.50 143 LYS A N 1
ATOM 1130 C CA . LYS A 1 143 ? -14.568 1.462 0.039 1.00 96.50 143 LYS A CA 1
ATOM 1131 C C . LYS A 1 143 ? -13.683 0.215 0.050 1.00 96.50 143 LYS A C 1
ATOM 1133 O O . LYS A 1 143 ? -13.053 -0.039 -0.967 1.00 96.50 143 LYS A O 1
ATOM 1138 N N . GLN A 1 144 ? -13.616 -0.525 1.159 1.00 97.81 144 GLN A N 1
ATOM 1139 C CA . GLN A 1 144 ? -12.749 -1.694 1.321 1.00 97.81 144 GLN A CA 1
ATOM 1140 C C . GLN A 1 144 ? -11.249 -1.378 1.138 1.00 97.81 144 GLN A C 1
ATOM 1142 O O . GLN A 1 144 ? -10.485 -2.206 0.644 1.00 97.81 144 GLN A O 1
ATOM 1147 N N . LYS A 1 145 ? -10.827 -0.162 1.518 1.00 98.00 145 LYS A N 1
ATOM 1148 C CA . LYS A 1 145 ? -9.429 0.291 1.469 1.00 98.00 145 LYS A CA 1
ATOM 1149 C C . LYS A 1 145 ? -9.128 1.225 2.637 1.00 98.00 145 LYS A C 1
ATOM 1151 O O . LYS A 1 145 ? -9.686 2.320 2.689 1.00 98.00 145 LYS A O 1
ATOM 1156 N N . LEU A 1 146 ? -8.214 0.823 3.518 1.00 97.94 146 LEU A N 1
ATOM 1157 C CA . LEU A 1 146 ? -7.620 1.674 4.553 1.00 97.94 146 LEU A CA 1
ATOM 1158 C C . LEU A 1 146 ? -6.279 2.202 4.041 1.00 97.94 146 LEU A C 1
ATOM 1160 O O . LEU A 1 146 ? -5.427 1.418 3.628 1.00 97.94 146 LEU A O 1
ATOM 1164 N N . SER A 1 147 ? -6.085 3.518 4.050 1.00 97.12 147 SER A N 1
ATOM 1165 C CA . SER A 1 147 ? -4.789 4.121 3.720 1.00 97.12 147 SER A CA 1
ATOM 1166 C C . SER A 1 147 ? -3.822 4.058 4.906 1.00 97.12 147 SER A C 1
ATOM 1168 O O . SER A 1 147 ? -4.239 3.820 6.040 1.00 97.12 147 SER A O 1
ATOM 1170 N N . LYS A 1 148 ? -2.543 4.378 4.681 1.00 96.19 148 LYS A N 1
ATOM 1171 C CA . LYS A 1 148 ? -1.522 4.521 5.737 1.00 96.19 148 LYS A CA 1
ATOM 1172 C C . LYS A 1 148 ? -1.920 5.445 6.899 1.00 96.19 148 LYS A C 1
ATOM 1174 O O . LYS A 1 148 ? -1.395 5.302 7.998 1.00 96.19 148 LYS A O 1
ATOM 1179 N N . PHE A 1 149 ? -2.862 6.363 6.686 1.00 95.44 149 PHE A N 1
ATOM 1180 C CA . PHE A 1 149 ? -3.384 7.257 7.726 1.00 95.44 149 PHE A CA 1
ATOM 1181 C C . PHE A 1 149 ? -4.572 6.671 8.505 1.00 95.44 149 PHE A C 1
ATOM 1183 O O . PHE A 1 149 ? -4.885 7.136 9.602 1.00 95.44 149 PHE A O 1
ATOM 1190 N N . ASP A 1 150 ? -5.241 5.661 7.946 1.00 95.62 150 ASP A N 1
ATOM 1191 C CA . ASP A 1 150 ? -6.416 5.030 8.545 1.00 95.62 150 ASP A CA 1
ATOM 1192 C C . ASP A 1 150 ? -6.043 3.813 9.408 1.00 95.62 150 ASP A C 1
ATOM 1194 O O . ASP A 1 150 ? -6.764 3.518 10.355 1.00 95.62 150 ASP A O 1
ATOM 1198 N N . ILE A 1 151 ? -4.918 3.137 9.127 1.00 94.62 151 ILE A N 1
ATOM 1199 C CA . ILE A 1 151 ? -4.508 1.872 9.776 1.00 94.62 151 ILE A CA 1
ATOM 1200 C C . ILE A 1 151 ? -4.367 2.011 11.296 1.00 94.62 151 ILE A C 1
ATOM 1202 O O . ILE A 1 151 ? -4.997 1.283 12.057 1.00 94.62 151 ILE A O 1
ATOM 1206 N N . SER A 1 152 ? -3.552 2.959 11.757 1.00 93.94 152 SER A N 1
ATOM 1207 C CA . SER A 1 152 ? -3.391 3.269 13.179 1.00 93.94 152 SER A CA 1
ATOM 1208 C C . SER A 1 152 ? -2.956 4.724 13.351 1.00 93.94 152 SER A C 1
ATOM 1210 O O . SER A 1 152 ? -2.734 5.437 12.373 1.00 93.94 152 SER A O 1
ATOM 1212 N N . LYS A 1 153 ? -2.878 5.201 14.598 1.00 93.00 153 LYS A N 1
ATOM 1213 C CA . LYS A 1 153 ? -2.449 6.578 14.885 1.00 93.00 153 LYS A CA 1
ATOM 1214 C C . LYS A 1 153 ? -1.000 6.826 14.453 1.00 93.00 153 LYS A C 1
ATOM 1216 O O . LYS A 1 153 ? -0.721 7.877 13.886 1.00 93.00 153 LYS A O 1
ATOM 1221 N N . ASP A 1 154 ? -0.127 5.853 14.697 1.00 94.75 154 ASP A N 1
ATOM 1222 C CA . ASP A 1 154 ? 1.322 6.022 14.562 1.00 94.75 154 ASP A CA 1
ATOM 1223 C C . ASP A 1 154 ? 1.883 5.334 13.307 1.00 94.75 154 ASP A C 1
ATOM 1225 O O . ASP A 1 154 ? 3.054 5.509 12.986 1.00 94.75 154 ASP A O 1
ATOM 1229 N N . PHE A 1 155 ? 1.054 4.605 12.544 1.00 96.00 155 PHE A N 1
ATOM 1230 C CA . PHE A 1 155 ? 1.496 3.839 11.373 1.00 96.00 155 PHE A CA 1
ATOM 1231 C C . PHE A 1 155 ? 2.251 4.693 10.349 1.00 96.00 155 PHE A C 1
ATOM 1233 O O . PHE A 1 155 ? 3.363 4.347 9.959 1.00 96.00 155 PHE A O 1
ATOM 1240 N N . SER A 1 156 ? 1.687 5.833 9.933 1.00 96.44 156 SER A N 1
ATOM 1241 C CA . SER A 1 156 ? 2.352 6.710 8.959 1.00 96.44 156 SER A CA 1
ATOM 1242 C C . SER A 1 156 ? 3.667 7.286 9.493 1.00 96.44 156 SER A C 1
ATOM 1244 O O . SER A 1 156 ? 4.593 7.498 8.713 1.00 96.44 156 SER A O 1
ATOM 1246 N N . THR A 1 157 ? 3.758 7.548 10.799 1.00 97.31 157 THR A N 1
ATOM 1247 C CA . THR A 1 157 ? 4.986 8.036 11.441 1.00 97.31 157 THR A CA 1
ATOM 1248 C C . THR A 1 157 ? 6.038 6.932 11.505 1.00 97.31 157 THR A C 1
ATOM 1250 O O . THR A 1 157 ? 7.190 7.172 11.154 1.00 97.31 157 THR A O 1
ATOM 1253 N N . ASN A 1 158 ? 5.645 5.710 11.867 1.00 97.38 158 ASN A N 1
ATOM 1254 C CA . ASN A 1 158 ? 6.526 4.545 11.864 1.00 97.38 158 ASN A CA 1
ATOM 1255 C C . ASN A 1 158 ? 7.022 4.230 10.451 1.00 97.38 158 ASN A C 1
ATOM 1257 O O . ASN A 1 158 ? 8.207 3.971 10.271 1.00 97.38 158 ASN A O 1
ATOM 1261 N N . LEU A 1 159 ? 6.147 4.296 9.443 1.00 97.31 159 LEU A N 1
ATOM 1262 C CA . LEU A 1 159 ? 6.515 4.102 8.039 1.00 97.31 159 LEU A CA 1
ATOM 1263 C C . LEU A 1 159 ? 7.597 5.109 7.625 1.00 97.31 159 LEU A C 1
ATOM 1265 O O . LEU A 1 159 ? 8.618 4.726 7.055 1.00 97.31 159 LEU A O 1
ATOM 1269 N N . PHE A 1 160 ? 7.401 6.384 7.970 1.00 97.31 160 PHE A N 1
ATOM 1270 C CA . PHE A 1 160 ? 8.338 7.458 7.653 1.00 97.31 160 PHE A CA 1
ATOM 1271 C C . PHE A 1 160 ? 9.680 7.333 8.382 1.00 97.31 160 PHE A C 1
ATOM 1273 O O . PHE A 1 160 ? 10.720 7.547 7.770 1.00 97.31 160 PHE A O 1
ATOM 1280 N N . ASN A 1 161 ? 9.673 6.972 9.664 1.00 97.00 161 ASN A N 1
ATOM 1281 C CA . ASN A 1 161 ? 10.894 6.920 10.470 1.00 97.00 161 ASN A CA 1
ATOM 1282 C C . ASN A 1 161 ? 11.686 5.621 10.283 1.00 97.00 161 ASN A C 1
ATOM 1284 O O . ASN A 1 161 ? 12.912 5.648 10.344 1.00 97.00 161 ASN A O 1
ATOM 1288 N N . ASN A 1 162 ? 11.004 4.493 10.063 1.00 96.62 162 ASN A N 1
ATOM 1289 C CA . ASN A 1 162 ? 11.619 3.169 10.182 1.00 96.62 162 ASN A CA 1
ATOM 1290 C C . ASN A 1 162 ? 11.733 2.426 8.845 1.00 96.62 162 ASN A C 1
ATOM 1292 O O . ASN A 1 162 ? 12.592 1.560 8.722 1.00 96.62 162 ASN A O 1
ATOM 1296 N N . PHE A 1 163 ? 10.897 2.743 7.848 1.00 96.75 163 PHE 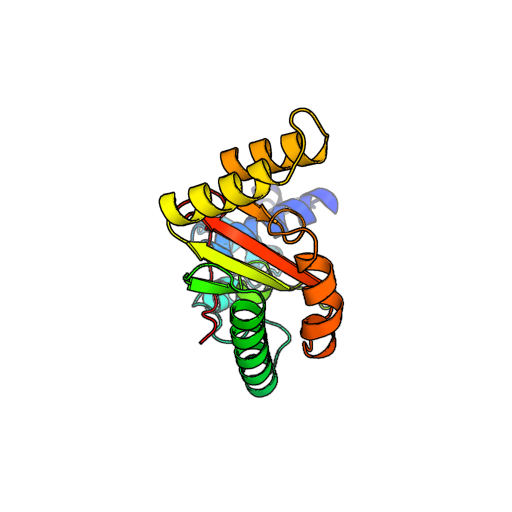A N 1
ATOM 1297 C CA . PHE A 1 163 ? 10.890 2.026 6.568 1.00 96.75 163 PHE A CA 1
ATOM 1298 C C . PHE A 1 163 ? 11.362 2.880 5.384 1.00 96.75 163 PHE A C 1
ATOM 1300 O O . PHE A 1 163 ? 12.284 2.485 4.673 1.00 96.75 163 PHE A O 1
ATOM 1307 N N . ILE A 1 164 ? 10.799 4.079 5.189 1.00 96.38 164 ILE A N 1
ATOM 1308 C CA . ILE A 1 164 ? 11.168 4.982 4.078 1.00 96.38 164 ILE A CA 1
ATOM 1309 C C . ILE A 1 164 ? 12.690 5.255 3.987 1.00 96.38 164 ILE A C 1
ATOM 1311 O O . ILE A 1 164 ? 13.225 5.283 2.871 1.00 96.38 164 ILE A O 1
ATOM 1315 N N . PRO A 1 165 ? 13.447 5.416 5.094 1.00 96.94 165 PRO A N 1
ATOM 1316 C CA . PRO A 1 165 ? 14.891 5.629 5.020 1.00 96.94 165 PRO A CA 1
ATOM 1317 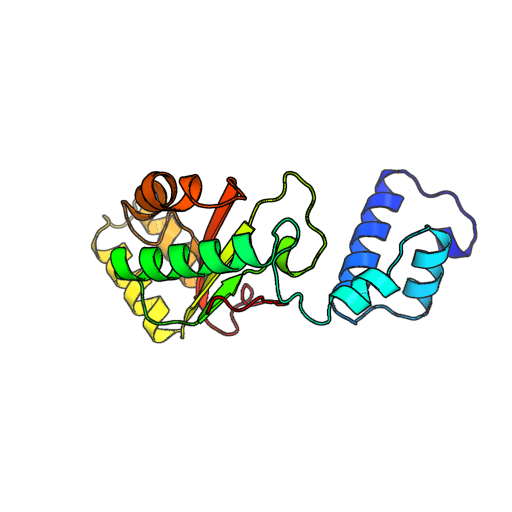C C . PRO A 1 165 ? 15.646 4.450 4.397 1.00 96.94 165 PRO A C 1
ATOM 1319 O O . PRO A 1 165 ? 16.647 4.682 3.720 1.00 96.94 165 PRO A O 1
ATOM 1322 N N . LEU A 1 166 ? 15.130 3.227 4.551 1.00 94.38 166 LEU A N 1
ATOM 1323 C CA . LEU A 1 166 ? 15.724 1.981 4.056 1.00 94.38 166 LEU A CA 1
ATOM 1324 C C . LEU A 1 166 ? 15.343 1.659 2.603 1.00 94.38 166 LEU A C 1
ATOM 1326 O O . LEU A 1 166 ? 15.980 0.825 1.971 1.00 94.38 166 LEU A O 1
ATOM 1330 N N . SER A 1 167 ? 14.308 2.305 2.065 1.00 94.38 167 SER A N 1
ATOM 1331 C CA . SER A 1 167 ? 13.836 2.070 0.698 1.00 94.38 167 SER A CA 1
ATOM 1332 C C . SER A 1 167 ? 14.631 2.890 -0.329 1.00 94.38 167 SER A C 1
ATOM 1334 O O . SER A 1 167 ? 14.883 4.073 -0.081 1.00 94.38 167 SER A O 1
ATOM 1336 N N . PRO A 1 168 ? 14.966 2.352 -1.516 1.00 93.56 168 PRO A N 1
ATOM 1337 C CA . PRO A 1 168 ? 15.538 3.151 -2.605 1.00 93.56 168 PRO A CA 1
ATOM 1338 C C . PRO A 1 168 ? 14.548 4.212 -3.125 1.00 93.56 168 PRO A C 1
ATOM 1340 O O . PRO A 1 168 ? 14.953 5.280 -3.581 1.00 93.56 168 PRO A O 1
ATOM 1343 N N . ILE A 1 169 ? 13.239 3.964 -2.997 1.00 94.25 169 ILE A N 1
ATOM 1344 C CA . ILE A 1 169 ? 12.165 4.877 -3.406 1.00 94.25 169 ILE A CA 1
ATOM 1345 C C . ILE A 1 169 ? 11.565 5.523 -2.162 1.00 94.25 169 ILE A C 1
ATOM 1347 O O . ILE A 1 169 ? 11.082 4.828 -1.268 1.00 94.25 169 ILE A O 1
ATOM 1351 N N . LYS A 1 170 ? 11.606 6.855 -2.093 1.00 93.81 170 LYS A N 1
ATOM 1352 C CA . LYS A 1 170 ? 11.241 7.595 -0.876 1.00 93.81 170 LYS A CA 1
ATOM 1353 C C . LYS A 1 170 ? 9.760 7.941 -0.768 1.00 93.81 170 LYS A C 1
ATOM 1355 O O . LYS A 1 170 ? 9.276 8.125 0.344 1.00 93.81 170 LYS A O 1
ATOM 1360 N N . ASP A 1 171 ? 9.054 8.017 -1.892 1.00 95.38 171 ASP A N 1
ATOM 1361 C CA . ASP A 1 171 ? 7.609 8.226 -1.890 1.00 95.38 171 ASP A CA 1
ATOM 1362 C C . ASP A 1 171 ? 6.896 6.872 -1.881 1.00 95.38 171 ASP A C 1
ATOM 1364 O O . ASP A 1 171 ? 6.996 6.104 -2.839 1.00 95.38 171 ASP A O 1
ATOM 1368 N N . ILE A 1 172 ? 6.269 6.549 -0.750 1.00 96.81 172 ILE A N 1
ATOM 1369 C CA . ILE A 1 172 ? 5.676 5.238 -0.478 1.00 96.81 172 ILE A CA 1
ATOM 1370 C C . ILE A 1 172 ? 4.241 5.425 -0.011 1.00 96.81 172 ILE A C 1
ATOM 1372 O O . ILE A 1 172 ? 3.979 6.058 1.024 1.00 96.81 172 ILE A O 1
ATOM 1376 N N . ASP A 1 173 ? 3.325 4.787 -0.728 1.00 97.00 173 ASP A N 1
ATOM 1377 C CA . ASP A 1 173 ? 1.951 4.592 -0.301 1.00 97.00 173 ASP A CA 1
ATOM 1378 C C . ASP A 1 173 ? 1.749 3.165 0.202 1.00 97.00 173 ASP A C 1
ATOM 1380 O O . ASP A 1 173 ? 2.289 2.199 -0.329 1.00 97.00 173 ASP A O 1
ATOM 1384 N N . PHE A 1 174 ? 0.983 3.039 1.283 1.00 98.31 174 PHE A N 1
ATOM 1385 C CA . PHE A 1 174 ? 0.647 1.756 1.884 1.00 98.31 174 PHE A CA 1
ATOM 1386 C C . PHE A 1 174 ? -0.855 1.708 2.129 1.00 98.31 174 PHE A C 1
ATOM 1388 O O . PHE A 1 174 ? -1.449 2.677 2.620 1.00 98.31 174 PHE A O 1
ATOM 1395 N N . SER A 1 175 ? -1.481 0.580 1.809 1.00 97.88 175 SER A N 1
ATOM 1396 C CA . SER A 1 175 ? -2.890 0.363 2.114 1.00 97.88 175 SER A CA 1
ATOM 1397 C C . SER A 1 175 ? -3.208 -1.077 2.485 1.00 97.88 175 SER A C 1
ATOM 1399 O O . SER A 1 175 ? -2.583 -2.005 1.987 1.00 97.88 175 SER A O 1
ATOM 1401 N N . ILE A 1 176 ? -4.213 -1.258 3.340 1.00 98.31 176 ILE A N 1
ATOM 1402 C CA . ILE A 1 176 ? -4.850 -2.560 3.559 1.00 98.31 176 ILE A CA 1
ATOM 1403 C C . ILE A 1 176 ? -6.104 -2.591 2.689 1.00 98.31 176 ILE A C 1
ATOM 1405 O O . ILE A 1 176 ? -6.912 -1.657 2.752 1.00 98.31 176 ILE A O 1
ATOM 1409 N N . ILE A 1 177 ? -6.266 -3.630 1.871 1.00 98.12 177 ILE A N 1
ATOM 1410 C CA . ILE A 1 177 ? -7.411 -3.776 0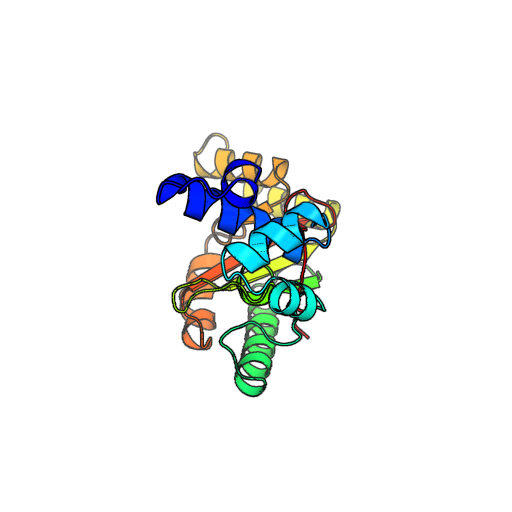.963 1.00 98.12 177 ILE A CA 1
ATOM 1411 C C . ILE A 1 177 ? -8.057 -5.153 1.080 1.00 98.12 177 ILE A C 1
ATOM 1413 O O . ILE A 1 177 ? -7.404 -6.131 1.444 1.00 98.12 177 ILE A O 1
ATOM 1417 N N . VAL A 1 178 ? -9.333 -5.237 0.707 1.00 98.31 178 VAL A N 1
ATOM 1418 C CA . VAL A 1 178 ? -10.047 -6.517 0.614 1.00 98.31 178 VAL A CA 1
ATOM 1419 C C . VAL A 1 178 ? -9.772 -7.193 -0.733 1.00 98.31 178 VAL A C 1
ATOM 1421 O O . VAL A 1 178 ? -9.807 -6.535 -1.780 1.00 98.31 178 VAL A O 1
ATOM 1424 N N . LYS A 1 179 ? -9.554 -8.514 -0.713 1.00 96.25 179 LYS A N 1
ATOM 1425 C CA . LYS A 1 179 ? -9.497 -9.379 -1.907 1.00 96.25 179 LYS A CA 1
ATOM 1426 C C . LYS A 1 179 ? -10.753 -9.213 -2.768 1.00 96.25 179 LYS A C 1
ATOM 1428 O O . LYS A 1 179 ? -11.872 -9.313 -2.271 1.00 96.25 179 LYS A O 1
ATOM 1433 N N . GLY A 1 180 ? -10.572 -8.964 -4.061 1.00 91.56 180 GLY A N 1
ATOM 1434 C CA . GLY A 1 180 ? -11.654 -8.725 -5.019 1.00 91.56 180 GLY A CA 1
ATOM 1435 C C . GLY A 1 180 ? -12.342 -7.361 -4.891 1.00 91.56 180 GLY A C 1
ATOM 1436 O O . GLY A 1 180 ? -13.345 -7.124 -5.565 1.00 91.56 180 GLY A O 1
ATOM 1437 N N . SER A 1 181 ? -11.836 -6.453 -4.049 1.00 94.06 181 SER A N 1
ATOM 1438 C CA . SER A 1 181 ? -12.340 -5.076 -4.002 1.00 94.06 181 SER A CA 1
ATOM 1439 C C . SER A 1 181 ? -12.034 -4.326 -5.307 1.00 94.06 181 SER A C 1
ATOM 1441 O O . SER A 1 181 ? -11.120 -4.702 -6.041 1.00 94.06 181 SER A O 1
ATOM 1443 N N . PRO A 1 182 ? -12.701 -3.190 -5.590 1.00 92.12 182 PRO A N 1
ATOM 1444 C CA . PRO A 1 182 ? -12.366 -2.357 -6.748 1.00 92.12 182 PRO A CA 1
ATOM 1445 C C . PRO A 1 182 ? -10.913 -1.856 -6.780 1.00 92.12 182 PRO A C 1
ATOM 1447 O O . PRO A 1 182 ? -10.473 -1.371 -7.818 1.00 92.12 182 PRO A O 1
ATOM 1450 N N . PHE A 1 183 ? -10.185 -1.935 -5.661 1.00 92.19 183 PHE A N 1
ATOM 1451 C CA . PHE A 1 183 ? -8.776 -1.553 -5.549 1.00 92.19 183 PHE A CA 1
ATOM 1452 C C . PHE A 1 183 ? -7.813 -2.739 -5.698 1.00 92.19 183 PHE A C 1
ATOM 1454 O O . PHE A 1 183 ? -6.611 -2.522 -5.843 1.00 92.19 183 PHE A O 1
ATOM 1461 N N . ASP A 1 184 ? -8.328 -3.969 -5.693 1.00 92.81 184 ASP A N 1
ATOM 1462 C CA . ASP A 1 184 ? -7.580 -5.190 -5.972 1.00 92.81 184 ASP A CA 1
ATOM 1463 C C . ASP A 1 184 ? -7.500 -5.390 -7.491 1.00 92.81 184 ASP A C 1
ATOM 1465 O O . ASP A 1 184 ? -8.177 -6.235 -8.074 1.00 92.81 184 ASP A O 1
ATOM 1469 N N . GLN A 1 185 ? -6.695 -4.545 -8.140 1.00 86.62 185 GLN A N 1
ATOM 1470 C CA . GLN A 1 185 ? -6.429 -4.619 -9.575 1.00 86.62 185 GLN A CA 1
ATOM 1471 C C . GLN A 1 185 ? -4.932 -4.755 -9.845 1.00 86.62 185 GLN A C 1
ATOM 1473 O O . GLN A 1 185 ? -4.135 -3.915 -9.417 1.00 86.62 185 GLN A O 1
ATOM 1478 N N . GLY A 1 186 ? -4.577 -5.808 -10.582 1.00 83.56 186 GLY A N 1
ATOM 1479 C CA . GLY A 1 186 ? -3.206 -6.096 -10.980 1.00 83.56 186 GLY A CA 1
ATOM 1480 C C . GLY A 1 186 ? -2.688 -5.198 -12.113 1.00 83.56 186 GLY A C 1
ATOM 1481 O O . GLY A 1 186 ? -3.378 -4.279 -12.574 1.00 83.56 186 GLY A O 1
ATOM 1482 N N . PRO A 1 187 ? -1.462 -5.464 -12.595 1.00 89.75 187 PRO A N 1
ATOM 1483 C CA . PRO A 1 187 ? -0.541 -6.510 -12.146 1.00 89.75 187 PRO A CA 1
ATOM 1484 C C . PRO A 1 187 ? 0.012 -6.258 -10.735 1.00 89.75 187 PRO A C 1
ATOM 1486 O O . PRO A 1 187 ? 0.035 -5.121 -10.260 1.00 89.75 187 PRO A O 1
ATOM 1489 N N . TYR A 1 188 ? 0.465 -7.337 -10.096 1.00 92.06 188 TYR A N 1
ATOM 1490 C CA . TYR A 1 188 ? 1.091 -7.317 -8.775 1.00 92.06 188 TYR A CA 1
ATOM 1491 C C . TYR A 1 188 ? 2.503 -7.881 -8.843 1.00 92.06 188 TYR A C 1
ATOM 1493 O O . TYR A 1 188 ? 2.785 -8.749 -9.671 1.00 92.06 188 TYR A O 1
ATOM 1501 N N . ILE A 1 189 ? 3.346 -7.432 -7.922 1.00 93.81 189 ILE A N 1
ATOM 1502 C CA . ILE A 1 189 ? 4.622 -8.070 -7.608 1.00 93.81 189 ILE A CA 1
ATOM 1503 C C . ILE A 1 189 ? 4.535 -8.583 -6.176 1.00 93.81 189 ILE A C 1
ATOM 1505 O O . ILE A 1 189 ? 4.240 -7.808 -5.265 1.00 93.81 189 ILE A O 1
ATOM 1509 N N . ASP A 1 190 ? 4.768 -9.879 -5.989 1.00 91.94 190 ASP A N 1
ATOM 1510 C CA . ASP A 1 190 ? 4.785 -10.490 -4.661 1.00 91.94 190 ASP A CA 1
ATOM 1511 C C . ASP A 1 190 ? 5.980 -9.980 -3.850 1.00 91.94 190 ASP A C 1
ATOM 1513 O O . ASP A 1 190 ? 7.108 -9.971 -4.346 1.00 91.94 190 ASP A O 1
ATOM 1517 N N . ILE A 1 191 ? 5.743 -9.635 -2.584 1.00 91.00 191 ILE A N 1
ATOM 1518 C CA . ILE A 1 191 ? 6.800 -9.448 -1.590 1.00 91.00 191 ILE A CA 1
ATOM 1519 C C . ILE A 1 191 ? 6.917 -10.754 -0.794 1.00 91.00 191 ILE A C 1
ATOM 1521 O O . ILE A 1 191 ? 5.949 -11.182 -0.161 1.00 91.00 191 ILE A O 1
ATOM 1525 N N . LYS A 1 192 ? 8.083 -11.403 -0.856 1.00 81.06 192 LYS A N 1
ATOM 1526 C CA . LYS A 1 192 ? 8.386 -12.680 -0.189 1.00 81.06 192 LYS A CA 1
ATOM 1527 C C . LYS A 1 192 ? 9.739 -12.628 0.499 1.00 81.06 192 LYS A C 1
ATOM 1529 O O . LYS A 1 192 ? 10.611 -11.882 0.002 1.00 81.06 192 LYS A O 1
#

Secondary structure (DSSP, 8-state):
-HHHHTTPPPPHHHHHHHHHHHHHHHHTT---HHHHHHHHHHT--HHHHHHTTTT-SS-TT--HHHHHHHHHHHHHHHHHTTPPS-EEEEEHHHHHT---TT--EEEEEEE-HHHHHHHHHHHHHTS-TTSHHHHHHHHHHHTTEEETTTS-SSHHHHIIIIIGGGSS---EEEEEEETTSTT--S--EE--

Mean predicted aligned error: 10.11 Å

Radius of gyration: 19.68 Å; Cα contacts (8 Å, |Δi|>4): 278; chains: 1; bounding box: 38×31×61 Å